Protein AF-0000000081652232 (afdb_homodimer)

Secondary structure (DSSP, 8-state):
----EEE-SS--TTS-HHHHHHHHHHHHGGGGSSEEEEP-EEESS-S--BHHHHTTTT-TTTSEEEEEEEETTTTEEEEEEEE-GGGBSSTTBB-HHHHHHHHHHHHHHHHHHHH-S-EEEEEEEEEE-SPPBTTSEEEEEEEEEEEETTEEEEEEEEE-TTS--EEEEEEEEEEE--GGGS------/----EEE-SS--TTS-HHHHHHHHHHHHGGGGSSEEEEP-EEESS-S--BHHHHTTTT-TTTSEEEEEEEETTTTEEEEEEEE-GGGBSSTTBB-HHHHHHHHHHHHHHHHHHHH-S-EEEEEEEEEE-SPPBTTSEEEEEEEEEEEETTEEEEEEEEE-TTS--EEEEEEEEEEE--GGGS------

Sequence (376 aa):
MDMYMVDMAVPNEGWSDESKLWFNKLNELTKSGEWKKMKSFVHGKYSKALFTRSVSVGHPGKFFEYAFFCNKEESMLRGVCQFGSRTEGPPSHAHGGAVASIIDAASGVLCHYVSRVPRVTANMNINYRRPTPLCETILTEAHVDKTEGRKSFISCKLTSPDGKTIYAEGTVLFIQIDVSNIPQLNQEMDMYMVDMAVPNEGWSDESKLWFNKLNELTKSGEWKKMKSFVHGKYSKALFTRSVSVGHPGKFFEYAFFCNKEESMLRGVCQFGSRTEGPPSHAHGGAVASIIDAASGVLCHYVSRVPRVTANMNINYRRPTPLCETILTEAHVDKTEGRKSFISCKLTSPDGKTIYAEGTVLFIQIDVSNIPQLNQE

pLDDT: mean 90.37, std 16.83, range [22.64, 98.94]

Organism: Saccoglossus kowalevskii (NCBI:txid10224)

Structure (mmCIF, N/CA/C/O backbone):
data_AF-0000000081652232-model_v1
#
loop_
_entity.id
_entity.type
_entity.pdbx_description
1 polymer 'Acyl-coenzyme A thioesterase THEM4-like'
#
loop_
_atom_site.group_PDB
_atom_site.id
_atom_site.type_symbol
_atom_site.label_atom_id
_atom_site.label_alt_id
_atom_site.label_comp_id
_atom_site.label_asym_id
_atom_site.label_entity_id
_atom_site.label_seq_id
_atom_site.pdbx_PDB_ins_code
_atom_site.Cartn_x
_atom_site.Cartn_y
_atom_site.Cartn_z
_atom_site.occupancy
_atom_site.B_iso_or_equiv
_atom_site.auth_seq_id
_atom_site.auth_comp_id
_atom_site.auth_asym_id
_atom_site.auth_atom_id
_atom_site.pdbx_PDB_model_num
ATOM 1 N N . MET A 1 1 ? -23.547 -2.465 -24.016 1 32 1 MET A N 1
ATOM 2 C CA . MET A 1 1 ? -22.109 -2.486 -24.312 1 32 1 MET A CA 1
ATOM 3 C C . MET A 1 1 ? -21.375 -3.434 -23.375 1 32 1 MET A C 1
ATOM 5 O O . MET A 1 1 ? -21.578 -3.385 -22.156 1 32 1 MET A O 1
ATOM 9 N N . ASP A 1 2 ? -20.969 -4.551 -23.641 1 41.5 2 ASP A N 1
ATOM 10 C CA . ASP A 1 2 ? -20.516 -5.773 -22.984 1 41.5 2 ASP A CA 1
ATOM 11 C C . ASP A 1 2 ? -19.375 -5.48 -22.016 1 41.5 2 ASP A C 1
ATOM 13 O O . ASP A 1 2 ? -18.375 -4.84 -22.391 1 41.5 2 ASP A O 1
ATOM 17 N N . MET A 1 3 ? -19.656 -5.184 -20.797 1 49.84 3 MET A N 1
ATOM 18 C CA . MET A 1 3 ? -18.703 -4.887 -19.719 1 49.84 3 MET A CA 1
ATOM 19 C C . MET A 1 3 ? -17.5 -5.816 -19.797 1 49.84 3 MET A C 1
ATOM 21 O O . MET A 1 3 ? -17.609 -7.008 -19.5 1 49.84 3 MET A O 1
ATOM 25 N N . TYR A 1 4 ? -16.625 -5.73 -20.797 1 62.5 4 TYR A N 1
ATOM 26 C CA . TYR A 1 4 ? -15.508 -6.637 -21.078 1 62.5 4 TYR A CA 1
ATOM 27 C C . TYR A 1 4 ? -14.523 -6.676 -19.922 1 62.5 4 TYR A C 1
ATOM 29 O O . TYR A 1 4 ? -14.195 -5.637 -19.344 1 62.5 4 TYR A O 1
ATOM 37 N N . MET A 1 5 ? -14.516 -7.816 -19.141 1 78.25 5 MET A N 1
ATOM 38 C CA . MET A 1 5 ? -13.523 -8.117 -18.109 1 78.25 5 MET A CA 1
ATOM 39 C C . MET A 1 5 ? -12.188 -8.508 -18.734 1 78.25 5 MET A C 1
ATOM 41 O O . MET A 1 5 ? -12.156 -9.289 -19.688 1 78.25 5 MET A O 1
ATOM 45 N N . VAL A 1 6 ? -11.219 -7.801 -18.422 1 82.75 6 VAL A N 1
ATOM 46 C CA . VAL A 1 6 ? -9.875 -8.094 -18.922 1 82.75 6 VAL A CA 1
ATOM 47 C C . VAL A 1 6 ? -9.031 -8.688 -17.797 1 82.75 6 VAL A C 1
ATOM 49 O O . VAL A 1 6 ? -9 -8.148 -16.688 1 82.75 6 VAL A O 1
ATOM 52 N N . ASP A 1 7 ? -8.445 -9.82 -18.109 1 90 7 ASP A N 1
ATOM 53 C CA . ASP A 1 7 ? -7.5 -10.406 -17.172 1 90 7 ASP A CA 1
ATOM 54 C C . ASP A 1 7 ? -6.172 -9.656 -17.172 1 90 7 ASP A C 1
ATOM 56 O O . ASP A 1 7 ? -5.469 -9.641 -18.188 1 90 7 ASP A O 1
ATOM 60 N N . MET A 1 8 ? -5.801 -9.117 -16.031 1 91.38 8 MET A N 1
ATOM 61 C CA . MET A 1 8 ? -4.594 -8.305 -15.945 1 91.38 8 MET A CA 1
ATOM 62 C C . MET A 1 8 ? -3.398 -9.148 -15.516 1 91.38 8 MET A C 1
ATOM 64 O O . MET A 1 8 ? -2.264 -8.672 -15.5 1 91.38 8 MET A O 1
ATOM 68 N N . ALA A 1 9 ? -3.611 -10.422 -15.234 1 95.44 9 ALA A N 1
ATOM 69 C CA . ALA A 1 9 ? -2.551 -11.273 -14.711 1 95.44 9 ALA A CA 1
ATOM 70 C C . ALA A 1 9 ? -1.834 -12.016 -15.836 1 95.44 9 ALA A C 1
ATOM 72 O O . ALA A 1 9 ? -1.567 -13.219 -15.727 1 95.44 9 ALA A O 1
ATOM 73 N N . VAL A 1 10 ? -1.614 -11.297 -16.906 1 96.31 10 VAL A N 1
ATOM 74 C CA . VAL A 1 10 ? -0.89 -11.828 -18.062 1 96.31 10 VAL A CA 1
ATOM 75 C C . VAL A 1 10 ? 0.119 -10.797 -18.547 1 96.31 10 VAL A C 1
ATOM 77 O O . VAL A 1 10 ? -0.088 -9.594 -18.391 1 96.31 10 VAL A O 1
ATOM 80 N N . PRO A 1 11 ? 1.233 -11.32 -19.125 1 97.56 11 PRO A N 1
ATOM 81 C CA . PRO A 1 11 ? 2.242 -10.383 -19.609 1 97.56 11 PRO A CA 1
ATOM 82 C C . PRO A 1 11 ? 1.676 -9.391 -20.625 1 97.56 11 PRO A C 1
ATOM 84 O O . PRO A 1 11 ? 0.783 -9.734 -21.406 1 97.56 11 PRO A O 1
ATOM 87 N N . ASN A 1 12 ? 2.133 -8.188 -20.609 1 96.38 12 ASN A N 1
ATOM 88 C CA . ASN A 1 12 ? 1.844 -7.121 -21.562 1 96.38 12 ASN A CA 1
ATOM 89 C C . ASN A 1 12 ? 3.115 -6.398 -22 1 96.38 12 ASN A C 1
ATOM 91 O O . ASN A 1 12 ? 4.223 -6.859 -21.719 1 96.38 12 ASN A O 1
ATOM 95 N N . GLU A 1 13 ? 3.043 -5.316 -22.688 1 96.75 13 GLU A N 1
ATOM 96 C CA . GLU A 1 13 ? 4.195 -4.633 -23.266 1 96.75 13 GLU A CA 1
ATOM 97 C C . GLU A 1 13 ? 5.047 -3.975 -22.188 1 96.75 13 GLU A C 1
ATOM 99 O O . GLU A 1 13 ? 6.203 -3.621 -22.422 1 96.75 13 GLU A O 1
ATOM 104 N N . GLY A 1 14 ? 4.512 -3.816 -20.984 1 97.25 14 GLY A N 1
ATOM 105 C CA . GLY A 1 14 ? 5.234 -3.168 -19.906 1 97.25 14 GLY A CA 1
ATOM 106 C C . GLY A 1 14 ? 6.094 -4.129 -19.094 1 97.25 14 GLY A C 1
ATOM 107 O O . GLY A 1 14 ? 6.91 -3.701 -18.281 1 97.25 14 GLY A O 1
ATOM 108 N N . TRP A 1 15 ? 5.977 -5.418 -19.359 1 97.88 15 TRP A N 1
ATOM 109 C CA . TRP A 1 15 ? 6.777 -6.406 -18.641 1 97.88 15 TRP A CA 1
ATOM 110 C C . TRP A 1 15 ? 8.188 -6.484 -19.234 1 97.88 15 TRP A C 1
ATOM 112 O O . TRP A 1 15 ? 8.367 -6.434 -20.453 1 97.88 15 TRP A O 1
ATOM 122 N N . SER A 1 16 ? 9.133 -6.613 -18.344 1 98 16 SER A N 1
ATOM 123 C CA . SER A 1 16 ? 10.484 -6.906 -18.812 1 98 16 SER A CA 1
ATOM 124 C C . SER A 1 16 ? 10.57 -8.305 -19.422 1 98 16 SER A C 1
ATOM 126 O O . SER A 1 16 ? 9.719 -9.148 -19.156 1 98 16 SER A O 1
ATOM 128 N N . ASP A 1 17 ? 11.594 -8.508 -20.188 1 98.19 17 ASP A N 1
ATOM 129 C CA . ASP A 1 17 ? 11.812 -9.828 -20.766 1 98.19 17 ASP A CA 1
ATOM 130 C C . ASP A 1 17 ? 11.984 -10.883 -19.672 1 98.19 17 ASP A C 1
ATOM 132 O O . ASP A 1 17 ? 11.477 -12 -19.797 1 98.19 17 ASP A O 1
ATOM 136 N N . GLU A 1 18 ? 12.688 -10.484 -18.688 1 98.62 18 GLU A N 1
ATOM 137 C CA . GLU A 1 18 ? 12.906 -11.414 -17.578 1 98.62 18 GLU A CA 1
ATOM 138 C C . GLU A 1 18 ? 11.594 -11.742 -16.875 1 98.62 18 GLU A C 1
ATOM 140 O O . GLU A 1 18 ? 11.352 -12.891 -16.5 1 98.62 18 GLU A O 1
ATOM 145 N N . SER A 1 19 ? 10.758 -10.766 -16.625 1 98.69 19 SER A N 1
ATOM 146 C CA . SER A 1 19 ? 9.453 -11 -16.016 1 98.69 19 SER A CA 1
ATOM 147 C C . SER A 1 19 ? 8.609 -11.945 -16.875 1 98.69 19 SER A C 1
ATOM 149 O O . SER A 1 19 ? 7.938 -12.836 -16.344 1 98.69 19 SER A O 1
ATOM 151 N N . LYS A 1 20 ? 8.648 -11.758 -18.172 1 98.75 20 LYS A N 1
ATOM 152 C CA . LYS A 1 20 ? 7.914 -12.633 -19.078 1 98.75 20 LYS A CA 1
ATOM 153 C C . LYS A 1 20 ? 8.438 -14.062 -19 1 98.75 20 LYS A C 1
ATOM 155 O O . LYS A 1 20 ? 7.656 -15.023 -19.016 1 98.75 20 LYS A O 1
ATOM 160 N N . LEU A 1 21 ? 9.711 -14.148 -18.953 1 98.62 21 LEU A N 1
ATOM 161 C CA . LEU A 1 21 ? 10.328 -15.461 -18.844 1 98.62 21 LEU A CA 1
ATOM 162 C C . LEU A 1 21 ? 9.844 -16.172 -17.578 1 98.62 21 LEU A C 1
ATOM 164 O O . LEU A 1 21 ? 9.492 -17.359 -17.625 1 98.62 21 LEU A O 1
ATOM 168 N N . TRP A 1 22 ? 9.797 -15.492 -16.5 1 98.69 22 TRP A N 1
ATOM 169 C CA . TRP A 1 22 ? 9.375 -16.094 -15.234 1 98.69 22 TRP A CA 1
ATOM 170 C C . TRP A 1 22 ? 7.883 -16.391 -15.242 1 98.69 22 TRP A C 1
ATOM 172 O O . TRP A 1 22 ? 7.449 -17.406 -14.695 1 98.69 22 TRP A O 1
ATOM 182 N N . PHE A 1 23 ? 7.121 -15.523 -15.875 1 98.81 23 PHE A N 1
ATOM 183 C CA . PHE A 1 23 ? 5.711 -15.852 -16.062 1 98.81 23 PHE A CA 1
ATOM 184 C C . PHE A 1 23 ? 5.559 -17.188 -16.781 1 98.81 23 PHE A C 1
ATOM 186 O O . PHE A 1 23 ? 4.793 -18.047 -16.344 1 98.81 23 PHE A O 1
ATOM 193 N N . ASN A 1 24 ? 6.277 -17.312 -17.812 1 98.69 24 ASN A N 1
ATOM 194 C CA . ASN A 1 24 ? 6.184 -18.531 -18.625 1 98.69 24 ASN A CA 1
ATOM 195 C C . ASN A 1 24 ? 6.629 -19.766 -17.828 1 98.69 24 ASN A C 1
ATOM 197 O O . ASN A 1 24 ? 6.008 -20.828 -17.922 1 98.69 24 ASN A O 1
ATOM 201 N N . LYS A 1 25 ? 7.707 -19.609 -17.094 1 98.44 25 LYS A N 1
ATOM 202 C CA . LYS A 1 25 ? 8.188 -20.703 -16.25 1 98.44 25 LYS A CA 1
ATOM 203 C C . LYS A 1 25 ? 7.121 -21.125 -15.242 1 98.44 25 LYS A C 1
ATOM 205 O O . LYS A 1 25 ? 6.859 -22.312 -15.062 1 98.44 25 LYS A O 1
ATOM 210 N N . LEU A 1 26 ? 6.512 -20.172 -14.586 1 98.38 26 LEU A N 1
ATOM 211 C CA . LEU A 1 26 ? 5.477 -20.453 -13.602 1 98.38 26 LEU A CA 1
ATOM 212 C C . LEU A 1 26 ? 4.227 -21.016 -14.266 1 98.38 26 LEU A C 1
ATOM 214 O O . LEU A 1 26 ? 3.586 -21.922 -13.734 1 98.38 26 LEU A O 1
ATOM 218 N N . ASN A 1 27 ? 3.936 -20.469 -15.422 1 98.31 27 ASN A N 1
ATOM 219 C CA . ASN A 1 27 ? 2.768 -20.938 -16.156 1 98.31 27 ASN A CA 1
ATOM 220 C C . ASN A 1 27 ? 2.932 -22.391 -16.609 1 98.31 27 ASN A C 1
ATOM 222 O O . ASN A 1 27 ? 1.948 -23.125 -16.703 1 98.31 27 ASN A O 1
ATOM 226 N N . GLU A 1 28 ? 4.141 -22.797 -16.859 1 98.06 28 GLU A N 1
ATOM 227 C CA . GLU A 1 28 ? 4.422 -24.188 -17.219 1 98.06 28 GLU A CA 1
ATOM 228 C C . GLU A 1 28 ? 4.047 -25.141 -16.094 1 98.06 28 GLU A C 1
ATOM 230 O O . GLU A 1 28 ? 3.656 -26.281 -16.328 1 98.06 28 GLU A O 1
ATOM 235 N N . LEU A 1 29 ? 4.137 -24.641 -14.883 1 96.44 29 LEU A N 1
ATOM 236 C CA . LEU A 1 29 ? 3.807 -25.453 -13.719 1 96.44 29 LEU A CA 1
ATOM 237 C C . LEU A 1 29 ? 2.33 -25.844 -13.727 1 96.44 29 LEU A C 1
ATOM 239 O O . LEU A 1 29 ? 1.932 -26.812 -13.07 1 96.44 29 LEU A O 1
ATOM 243 N N . THR A 1 30 ? 1.512 -25.094 -14.422 1 97.38 30 THR A N 1
ATOM 244 C CA . THR A 1 30 ? 0.072 -25.328 -14.406 1 97.38 30 THR A CA 1
ATOM 245 C C . THR A 1 30 ? -0.285 -26.547 -15.242 1 97.38 30 THR A C 1
ATOM 247 O O . THR A 1 30 ? -1.385 -27.094 -15.125 1 97.38 30 THR A O 1
ATOM 250 N N . LYS A 1 31 ? 0.625 -27 -16.062 1 96.75 31 LYS A N 1
ATOM 251 C CA . LYS A 1 31 ? 0.366 -28.125 -16.969 1 96.75 31 LYS A CA 1
ATOM 252 C C . LYS A 1 31 ? 0.122 -29.406 -16.203 1 96.75 31 LYS A C 1
ATOM 254 O O . LYS A 1 31 ? -0.621 -30.281 -16.656 1 96.75 31 LYS A O 1
ATOM 259 N N . SER A 1 32 ? 0.749 -29.5 -15.07 1 93.62 32 SER A N 1
ATOM 260 C CA . SER A 1 32 ? 0.59 -30.703 -14.242 1 93.62 32 SER A CA 1
ATOM 261 C C . SER A 1 32 ? -0.788 -30.75 -13.594 1 93.62 32 SER A C 1
ATOM 263 O O . SER A 1 32 ? -1.218 -31.797 -13.102 1 93.62 32 SER A O 1
ATOM 265 N N . GLY A 1 33 ? -1.479 -29.578 -13.477 1 94.19 33 GLY A N 1
ATOM 266 C CA . GLY A 1 33 ? -2.764 -29.469 -12.805 1 94.19 33 GLY A CA 1
ATOM 267 C C . GLY A 1 33 ? -2.641 -29.156 -11.328 1 94.19 33 GLY A C 1
ATOM 268 O O . GLY A 1 33 ? -3.633 -28.828 -10.672 1 94.19 33 GLY A O 1
ATOM 269 N N . GLU A 1 34 ? -1.446 -29.188 -10.805 1 95.12 34 GLU A N 1
ATOM 270 C CA . GLU A 1 34 ? -1.218 -28.922 -9.391 1 95.12 34 GLU A CA 1
ATOM 271 C C . GLU A 1 34 ? -1.23 -27.422 -9.094 1 95.12 34 GLU A C 1
ATOM 273 O O . GLU A 1 34 ? -1.535 -27 -7.977 1 95.12 34 GLU A O 1
ATOM 278 N N . TRP A 1 35 ? -0.825 -26.688 -10.055 1 97.69 35 TRP A N 1
ATOM 279 C CA . TRP A 1 35 ? -0.786 -25.234 -9.945 1 97.69 35 TRP A CA 1
ATOM 280 C C . TRP A 1 35 ? -1.87 -24.594 -10.805 1 97.69 35 TRP A C 1
ATOM 282 O O . TRP A 1 35 ? -2.213 -25.109 -11.875 1 97.69 35 TRP A O 1
ATOM 292 N N . LYS A 1 36 ? -2.422 -23.516 -10.266 1 98 36 LYS A N 1
ATOM 293 C CA . LYS A 1 36 ? -3.428 -22.75 -11 1 98 36 LYS A CA 1
ATOM 294 C C . LYS A 1 36 ? -3.045 -21.281 -11.078 1 98 36 LYS A C 1
ATOM 296 O O . LYS A 1 36 ? -2.695 -20.672 -10.062 1 98 36 LYS A O 1
ATOM 301 N N . LYS A 1 37 ? -3.029 -20.766 -12.266 1 98.06 37 LYS A N 1
ATOM 302 C CA . LYS A 1 37 ? -2.857 -19.312 -12.414 1 98.06 37 LYS A CA 1
ATOM 303 C C . LYS A 1 37 ? -4.078 -18.562 -11.898 1 98.06 37 LYS A C 1
ATOM 305 O O . LYS A 1 37 ? -5.211 -18.891 -12.258 1 98.06 37 LYS A O 1
ATOM 310 N N . MET A 1 38 ? -3.848 -17.609 -11.102 1 96.56 38 MET A N 1
ATOM 311 C CA . MET A 1 38 ? -4.938 -16.797 -10.555 1 96.56 38 MET A CA 1
ATOM 312 C C . MET A 1 38 ? -5.254 -15.617 -11.477 1 96.56 38 MET A C 1
ATOM 314 O O . MET A 1 38 ? -4.391 -14.773 -11.727 1 96.56 38 MET A O 1
ATOM 318 N N . LYS A 1 39 ? -6.477 -15.594 -11.906 1 91.62 39 LYS A N 1
ATOM 319 C CA . LYS A 1 39 ? -6.902 -14.477 -12.75 1 91.62 39 LYS A CA 1
ATOM 320 C C . LYS A 1 39 ? -7.219 -13.242 -11.906 1 91.62 39 LYS A C 1
ATOM 322 O O . LYS A 1 39 ? -7.508 -13.352 -10.719 1 91.62 39 LYS A O 1
ATOM 327 N N . SER A 1 40 ? -7.059 -12.172 -12.508 1 88.19 40 SER A N 1
ATOM 328 C CA . SER A 1 40 ? -7.348 -10.883 -11.883 1 88.19 40 SER A CA 1
ATOM 329 C C . SER A 1 40 ? -8.031 -9.93 -12.859 1 88.19 40 SER A C 1
ATOM 331 O O . SER A 1 40 ? -7.359 -9.242 -13.633 1 88.19 40 SER A O 1
ATOM 333 N N . PHE A 1 41 ? -9.328 -9.758 -12.734 1 82.06 41 PHE A N 1
ATOM 334 C CA . PHE A 1 41 ? -10.109 -9.078 -13.758 1 82.06 41 PHE A CA 1
ATOM 335 C C . PHE A 1 41 ? -10.391 -7.633 -13.359 1 82.06 41 PHE A C 1
ATOM 337 O O . PHE A 1 41 ? -10.586 -7.336 -12.18 1 82.06 41 PHE A O 1
ATOM 344 N N . VAL A 1 42 ? -10.266 -6.793 -14.227 1 80.06 42 VAL A N 1
ATOM 345 C CA . VAL A 1 42 ? -10.781 -5.438 -14.094 1 80.06 42 VAL A CA 1
ATOM 346 C C . VAL A 1 42 ? -11.945 -5.223 -15.055 1 80.06 42 VAL A C 1
ATOM 348 O O . VAL A 1 42 ? -11.961 -5.789 -16.156 1 80.06 42 VAL A O 1
ATOM 351 N N . HIS A 1 43 ? -13.023 -4.664 -14.508 1 67.44 43 HIS A N 1
ATOM 352 C CA . HIS A 1 43 ? -14.164 -4.367 -15.367 1 67.44 43 HIS A CA 1
ATOM 353 C C . HIS A 1 43 ? -13.898 -3.143 -16.234 1 67.44 43 HIS A C 1
ATOM 355 O O . HIS A 1 43 ? -13.211 -2.213 -15.812 1 67.44 43 HIS A O 1
ATOM 361 N N . GLY A 1 44 ? -13.75 -3.24 -17.609 1 51.94 44 GLY A N 1
ATOM 362 C CA . GLY A 1 44 ? -13.5 -2.145 -18.547 1 51.94 44 GLY A CA 1
ATOM 363 C C . GLY A 1 44 ? -14.016 -0.809 -18.031 1 51.94 44 GLY A C 1
ATOM 364 O O . GLY A 1 44 ? -13.297 0.195 -18.094 1 51.94 44 GLY A O 1
ATOM 365 N N . LYS A 1 45 ? -15.352 -0.564 -18.094 1 46.5 45 LYS A N 1
ATOM 366 C CA . LYS A 1 45 ? -15.891 0.741 -17.719 1 46.5 45 LYS A CA 1
ATOM 367 C C . LYS A 1 45 ? -15.961 0.891 -16.203 1 46.5 45 LYS A C 1
ATOM 369 O O . LYS A 1 45 ? -16.172 1.995 -15.688 1 46.5 45 LYS A O 1
ATOM 374 N N . TYR A 1 46 ? -16.281 -0.16 -15.336 1 45.94 46 TYR A N 1
ATOM 375 C CA . TYR A 1 46 ? -16.984 -0.053 -14.062 1 45.94 46 TYR A CA 1
ATOM 376 C C . TYR A 1 46 ? -16 0.095 -12.914 1 45.94 46 TYR A C 1
ATOM 378 O O . TYR A 1 46 ? -14.812 -0.217 -13.062 1 45.94 46 TYR A O 1
ATOM 386 N N . SER A 1 47 ? -16.672 0.543 -11.5 1 47.12 47 SER A N 1
ATOM 387 C CA . SER A 1 47 ? -16.766 1.033 -10.133 1 47.12 47 SER A CA 1
ATOM 388 C C . SER A 1 47 ? -15.914 0.189 -9.188 1 47.12 47 SER A C 1
ATOM 390 O O . SER A 1 47 ? -15.344 0.71 -8.227 1 47.12 47 SER A O 1
ATOM 392 N N . LYS A 1 48 ? -16.094 -1.242 -9.289 1 54.12 48 LYS A N 1
ATOM 393 C CA . LYS A 1 48 ? -15.492 -2.023 -8.211 1 54.12 48 LYS A CA 1
ATOM 394 C C . LYS A 1 48 ? -14.141 -2.586 -8.625 1 54.12 48 LYS A C 1
ATOM 396 O O . LYS A 1 48 ? -14.047 -3.359 -9.586 1 54.12 48 LYS A O 1
ATOM 401 N N . ALA A 1 49 ? -13.062 -1.733 -8.422 1 69.06 49 ALA A N 1
ATOM 402 C CA . ALA A 1 49 ? -11.812 -2.266 -8.969 1 69.06 49 ALA A CA 1
ATOM 403 C C . ALA A 1 49 ? -10.789 -2.492 -7.867 1 69.06 49 ALA A C 1
ATOM 405 O O . ALA A 1 49 ? -10.688 -1.698 -6.93 1 69.06 49 ALA A O 1
ATOM 406 N N . LEU A 1 50 ? -10.297 -3.656 -7.871 1 88.12 50 LEU A N 1
ATOM 407 C CA . LEU A 1 50 ? -9.188 -4.051 -7.012 1 88.12 50 LEU A CA 1
ATOM 408 C C . LEU A 1 50 ? -8.039 -3.059 -7.117 1 88.12 50 LEU A C 1
ATOM 410 O O . LEU A 1 50 ? -7.52 -2.812 -8.211 1 88.12 50 LEU A O 1
ATOM 414 N N . PHE A 1 51 ? -7.688 -2.512 -6.055 1 93.81 51 PHE A N 1
ATOM 415 C CA . PHE A 1 51 ? -6.738 -1.409 -5.957 1 93.81 51 PHE A CA 1
ATOM 416 C C . PHE A 1 51 ? -5.504 -1.679 -6.809 1 93.81 51 PHE A C 1
ATOM 418 O O . PHE A 1 51 ? -5.172 -0.892 -7.699 1 93.81 51 PHE A O 1
ATOM 425 N N . THR A 1 52 ? -4.84 -2.852 -6.664 1 94.94 52 THR A N 1
ATOM 426 C CA . THR A 1 52 ? -3.547 -3.127 -7.277 1 94.94 52 THR A CA 1
ATOM 427 C C . THR A 1 52 ? -3.691 -3.309 -8.789 1 94.94 52 THR A C 1
ATOM 429 O O . THR A 1 52 ? -2.703 -3.264 -9.523 1 94.94 52 THR A O 1
ATOM 432 N N . ARG A 1 53 ? -4.871 -3.479 -9.219 1 93 53 ARG A N 1
ATOM 433 C CA . ARG A 1 53 ? -5.109 -3.566 -10.656 1 93 53 ARG A CA 1
ATOM 434 C C . ARG A 1 53 ? -5.602 -2.236 -11.219 1 93 53 ARG A C 1
ATOM 436 O O . ARG A 1 53 ? -5.199 -1.823 -12.305 1 93 53 ARG A O 1
ATOM 443 N N . SER A 1 54 ? -6.398 -1.572 -10.461 1 90.81 54 SER A N 1
ATOM 444 C CA . SER A 1 54 ? -6.98 -0.305 -10.898 1 90.81 54 SER A CA 1
ATOM 445 C C . SER A 1 54 ? -5.898 0.721 -11.211 1 90.81 54 SER A C 1
ATOM 447 O O . SER A 1 54 ? -6.02 1.484 -12.172 1 90.81 54 SER A O 1
ATOM 449 N N . VAL A 1 55 ? -4.875 0.695 -10.484 1 91.56 55 VAL A N 1
ATOM 450 C CA . VAL A 1 55 ? -3.822 1.69 -10.672 1 91.56 55 VAL A CA 1
ATOM 451 C C . VAL A 1 55 ? -3.105 1.449 -12 1 91.56 55 VAL A C 1
ATOM 453 O O . VAL A 1 55 ? -2.498 2.363 -12.555 1 91.56 55 VAL A O 1
ATOM 456 N N . SER A 1 56 ? -3.158 0.277 -12.461 1 90.88 56 SER A N 1
ATOM 457 C CA . SER A 1 56 ? -2.355 -0.113 -13.617 1 90.88 56 SER A CA 1
ATOM 458 C C . SER A 1 56 ? -3.152 0.014 -14.914 1 90.88 56 SER A C 1
ATOM 460 O O . SER A 1 56 ? -2.586 -0.051 -16 1 90.88 56 SER A O 1
ATOM 462 N N . VAL A 1 57 ? -4.441 0.179 -14.773 1 88 57 VAL A N 1
ATOM 463 C CA . VAL A 1 57 ? -5.277 0.272 -15.969 1 88 57 VAL A CA 1
ATOM 464 C C . VAL A 1 57 ? -4.848 1.472 -16.812 1 88 57 VAL A C 1
ATOM 466 O O . VAL A 1 57 ? -4.812 2.602 -16.312 1 88 57 VAL A O 1
ATOM 469 N N . GLY A 1 58 ? -4.488 1.2 -18.062 1 87.69 58 GLY A N 1
ATOM 470 C CA . GLY A 1 58 ? -4.105 2.266 -18.969 1 87.69 58 GLY A CA 1
ATOM 471 C C . GLY A 1 58 ? -2.66 2.703 -18.812 1 87.69 58 GLY A C 1
ATOM 472 O O . GLY A 1 58 ? -2.213 3.646 -19.469 1 87.69 58 GLY A O 1
ATOM 473 N N . HIS A 1 59 ? -1.916 2.02 -17.938 1 91.56 59 HIS A N 1
ATOM 474 C CA . HIS A 1 59 ? -0.538 2.402 -17.656 1 91.56 59 HIS A CA 1
ATOM 475 C C . HIS A 1 59 ? 0.371 1.179 -17.594 1 91.56 59 HIS A C 1
ATOM 477 O O . HIS A 1 59 ? 1.015 0.933 -16.562 1 91.56 59 HIS A O 1
ATOM 483 N N . PRO A 1 60 ? 0.449 0.478 -18.719 1 94.12 60 PRO A N 1
ATOM 484 C CA . PRO A 1 60 ? 1.277 -0.73 -18.703 1 94.12 60 PRO A CA 1
ATOM 485 C C . PRO A 1 60 ? 2.705 -0.461 -18.234 1 94.12 60 PRO A C 1
ATOM 487 O O . PRO A 1 60 ? 3.371 0.437 -18.75 1 94.12 60 PRO A O 1
ATOM 490 N N . GLY A 1 61 ? 3.102 -1.137 -17.219 1 95.62 61 GLY A N 1
ATOM 491 C CA . GLY A 1 61 ? 4.48 -1.127 -16.75 1 95.62 61 GLY A CA 1
ATOM 492 C C . GLY A 1 61 ? 4.785 0.031 -15.82 1 95.62 61 GLY A C 1
ATOM 493 O O . GLY A 1 61 ? 5.926 0.188 -15.367 1 95.62 61 GLY A O 1
ATOM 494 N N . LYS A 1 62 ? 3.85 0.854 -15.43 1 94.5 62 LYS A N 1
ATOM 495 C CA . LYS A 1 62 ? 4.141 2.074 -14.68 1 94.5 62 LYS A CA 1
ATOM 496 C C . LYS A 1 62 ? 3.865 1.882 -13.195 1 94.5 62 LYS A C 1
ATOM 498 O O . LYS A 1 62 ? 4.438 2.586 -12.352 1 94.5 62 LYS A O 1
ATOM 503 N N . PHE A 1 63 ? 2.988 0.935 -12.914 1 96 63 PHE A N 1
ATOM 504 C CA . PHE A 1 63 ? 2.631 0.677 -11.523 1 96 63 PHE A CA 1
ATOM 505 C C . PHE A 1 63 ? 2.887 -0.781 -11.164 1 96 63 PHE A C 1
ATOM 507 O O . PHE A 1 63 ? 4.031 -1.24 -11.188 1 96 63 PHE A O 1
ATOM 514 N N . PHE A 1 64 ? 1.812 -1.607 -10.891 1 96.88 64 PHE A N 1
ATOM 515 C CA . PHE A 1 64 ? 1.999 -3.002 -10.516 1 96.88 64 PHE A CA 1
ATOM 516 C C . PHE A 1 64 ? 1.775 -3.926 -11.703 1 96.88 64 PHE A C 1
ATOM 518 O O . PHE A 1 64 ? 0.703 -3.912 -12.312 1 96.88 64 PHE A O 1
ATOM 525 N N . GLU A 1 65 ? 2.727 -4.695 -12.047 1 97.81 65 GLU A N 1
ATOM 526 C CA . GLU A 1 65 ? 2.559 -5.859 -12.914 1 97.81 65 GLU A CA 1
ATOM 527 C C . GLU A 1 65 ? 2.838 -7.152 -12.148 1 97.81 65 GLU A C 1
ATOM 529 O O . GLU A 1 65 ? 3.883 -7.289 -11.508 1 97.81 65 GLU A O 1
ATOM 534 N N . TYR A 1 66 ? 1.828 -8.062 -12.18 1 98.5 66 TYR A N 1
ATOM 535 C CA . TYR A 1 66 ? 2.092 -9.297 -11.438 1 98.5 66 TYR A CA 1
ATOM 536 C C . TYR A 1 66 ? 1.181 -10.422 -11.906 1 98.5 66 TYR A C 1
ATOM 538 O O . TYR A 1 66 ? 0.137 -10.172 -12.516 1 98.5 66 TYR A O 1
ATOM 546 N N . ALA A 1 67 ? 1.573 -11.609 -11.688 1 98.69 67 ALA A N 1
ATOM 547 C CA . ALA A 1 67 ? 0.805 -12.844 -11.859 1 98.69 67 ALA A CA 1
ATOM 548 C C . ALA A 1 67 ? 1.106 -13.828 -10.734 1 98.69 67 ALA A C 1
ATOM 550 O O . ALA A 1 67 ? 2.266 -14.008 -10.352 1 98.69 67 ALA A O 1
ATOM 551 N N . PHE A 1 68 ? 0.053 -14.352 -10.211 1 98.75 68 PHE A N 1
ATOM 552 C CA . PHE A 1 68 ? 0.162 -15.289 -9.094 1 98.75 68 PHE A CA 1
ATOM 553 C C . PHE A 1 68 ? -0.33 -16.672 -9.5 1 98.75 68 PHE A C 1
ATOM 555 O O . PHE A 1 68 ? -1.271 -16.797 -10.281 1 98.75 68 PHE A O 1
ATOM 562 N N . PHE A 1 69 ? 0.32 -17.703 -8.977 1 98.81 69 PHE A N 1
ATOM 563 C CA . PHE A 1 69 ? 0.007 -19.109 -9.18 1 98.81 69 PHE A CA 1
ATOM 564 C C . PHE A 1 69 ? -0.109 -19.828 -7.84 1 98.81 69 PHE A C 1
ATOM 566 O O . PHE A 1 69 ? 0.775 -19.719 -6.988 1 98.81 69 PHE A O 1
ATOM 573 N N . CYS A 1 70 ? -1.201 -20.594 -7.707 1 98.44 70 CYS A N 1
ATOM 574 C CA . CYS A 1 70 ? -1.434 -21.219 -6.414 1 98.44 70 CYS A CA 1
ATOM 575 C C . CYS A 1 70 ? -1.416 -22.75 -6.543 1 98.44 70 CYS A C 1
ATOM 577 O O . CYS A 1 70 ? -1.853 -23.297 -7.555 1 98.44 70 CYS A O 1
ATOM 579 N N . ASN A 1 71 ? -0.811 -23.328 -5.59 1 98 71 ASN A N 1
ATOM 580 C CA . ASN A 1 71 ? -0.897 -24.766 -5.348 1 98 71 ASN A CA 1
ATOM 581 C C . ASN A 1 71 ? -1.762 -25.078 -4.129 1 98 71 ASN A C 1
ATOM 583 O O . ASN A 1 71 ? -1.354 -24.828 -2.994 1 98 71 ASN A O 1
ATOM 587 N N . LYS A 1 72 ? -2.918 -25.578 -4.336 1 93.19 72 LYS A N 1
ATOM 588 C CA . LYS A 1 72 ? -3.881 -25.781 -3.258 1 93.19 72 LYS A CA 1
ATOM 589 C C . LYS A 1 72 ? -3.385 -26.828 -2.268 1 93.19 72 LYS A C 1
ATOM 591 O O . LYS A 1 72 ? -3.484 -26.641 -1.053 1 93.19 72 LYS A O 1
ATOM 596 N N . GLU A 1 73 ? -2.865 -27.922 -2.777 1 95.06 73 GLU A N 1
ATOM 597 C CA . GLU A 1 73 ? -2.414 -29.016 -1.926 1 95.06 73 GLU A CA 1
ATOM 598 C C . GLU A 1 73 ? -1.314 -28.562 -0.972 1 95.06 73 GLU A C 1
ATOM 600 O O . GLU A 1 73 ? -1.312 -28.938 0.204 1 95.06 73 GLU A O 1
ATOM 605 N N . GLU A 1 74 ? -0.443 -27.75 -1.49 1 96.69 74 GLU A N 1
ATOM 606 C CA . GLU A 1 74 ? 0.673 -27.281 -0.671 1 96.69 74 GLU A CA 1
ATOM 607 C C . GLU A 1 74 ? 0.326 -25.984 0.051 1 96.69 74 GLU A C 1
ATOM 609 O O . GLU A 1 74 ? 1.097 -25.5 0.886 1 96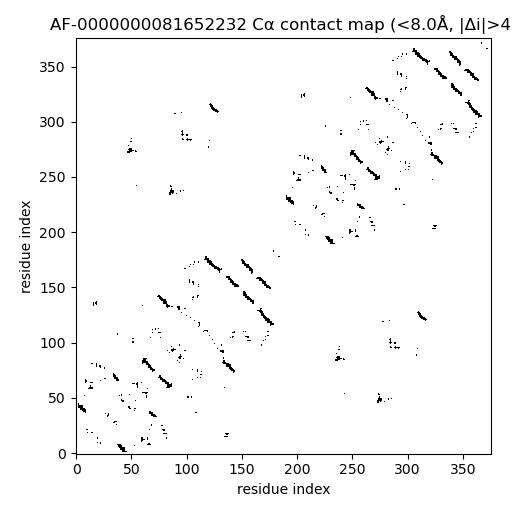.69 74 GLU A O 1
ATOM 614 N N . SER A 1 75 ? -0.822 -25.406 -0.224 1 97.62 75 SER A N 1
ATOM 615 C CA . SER A 1 75 ? -1.218 -24.109 0.312 1 97.62 75 SER A CA 1
ATOM 616 C C . SER A 1 75 ? -0.111 -23.078 0.132 1 97.62 75 SER A C 1
ATOM 618 O O . SER A 1 75 ? 0.296 -22.422 1.094 1 97.62 75 SER A O 1
ATOM 620 N N . MET A 1 76 ? 0.282 -22.984 -1.146 1 98.5 76 MET A N 1
ATOM 621 C CA . MET A 1 76 ? 1.396 -22.094 -1.492 1 98.5 76 MET A CA 1
ATOM 622 C C . MET A 1 76 ? 1.06 -21.25 -2.713 1 98.5 76 MET A C 1
ATOM 624 O O . MET A 1 76 ? 0.24 -21.641 -3.543 1 98.5 76 MET A O 1
ATOM 628 N N . LEU A 1 77 ? 1.686 -20.094 -2.789 1 98.81 77 LEU A N 1
ATOM 629 C CA . LEU A 1 77 ? 1.618 -19.188 -3.938 1 98.81 77 LEU A CA 1
ATOM 630 C C . LEU A 1 77 ? 3.016 -18.812 -4.418 1 98.81 77 LEU A C 1
ATOM 632 O O . LEU A 1 77 ? 3.904 -18.547 -3.604 1 98.81 77 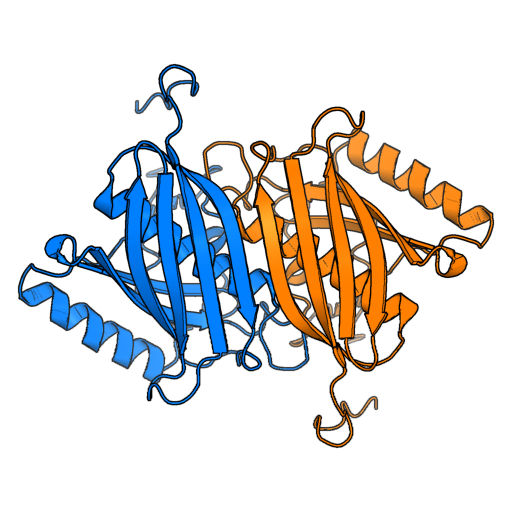LEU A O 1
ATOM 636 N N . ARG A 1 78 ? 3.223 -18.906 -5.637 1 98.88 78 ARG A N 1
ATOM 637 C CA . ARG A 1 78 ? 4.375 -18.328 -6.32 1 98.88 78 ARG A CA 1
ATOM 638 C C . ARG A 1 78 ? 3.938 -17.297 -7.352 1 98.88 78 ARG A C 1
ATOM 640 O O . ARG A 1 78 ? 2.871 -17.422 -7.957 1 98.88 78 ARG A O 1
ATOM 647 N N . GLY A 1 79 ? 4.746 -16.297 -7.508 1 98.88 79 GLY A N 1
ATOM 648 C CA . GLY A 1 79 ? 4.363 -15.266 -8.461 1 98.88 79 GLY A CA 1
ATOM 649 C C . GLY A 1 79 ? 5.539 -14.453 -8.977 1 98.88 79 GLY A C 1
ATOM 650 O O . GLY A 1 79 ? 6.66 -14.594 -8.477 1 98.88 79 GLY A O 1
ATOM 651 N N . VAL A 1 80 ? 5.281 -13.773 -10 1 98.88 80 VAL A N 1
ATOM 652 C CA . VAL A 1 80 ? 6.199 -12.789 -10.562 1 98.88 80 VAL A CA 1
ATOM 653 C C . VAL A 1 80 ? 5.562 -11.398 -10.508 1 98.88 80 VAL A C 1
ATOM 655 O O . VAL A 1 80 ? 4.363 -11.25 -10.75 1 98.88 80 VAL A O 1
ATOM 658 N N . CYS A 1 81 ? 6.375 -10.461 -10.109 1 98.5 81 CYS A N 1
ATOM 659 C CA . CYS A 1 81 ? 5.922 -9.078 -9.992 1 98.5 81 CYS A CA 1
ATOM 660 C C . CYS A 1 81 ? 6.977 -8.109 -10.508 1 98.5 81 CYS A C 1
ATOM 662 O O . CYS A 1 81 ? 8.156 -8.453 -10.586 1 98.5 81 CYS A O 1
ATOM 664 N N . GLN A 1 82 ? 6.523 -6.992 -10.906 1 98.44 82 GLN A N 1
ATOM 665 C CA . GLN A 1 82 ? 7.348 -5.875 -11.359 1 98.44 82 GLN A CA 1
ATOM 666 C C . GLN A 1 82 ? 6.746 -4.539 -10.93 1 98.44 82 GLN A C 1
ATOM 668 O O . GLN A 1 82 ? 5.625 -4.203 -11.312 1 98.44 82 GLN A O 1
ATOM 673 N N . PHE A 1 83 ? 7.523 -3.83 -10.047 1 98.19 83 PHE A N 1
ATOM 674 C CA . PHE A 1 83 ? 7.125 -2.477 -9.672 1 98.19 83 PHE A CA 1
ATOM 675 C C . PHE A 1 83 ? 7.551 -1.474 -10.742 1 98.19 83 PHE A C 1
ATOM 677 O O . PHE A 1 83 ? 8.734 -1.396 -11.086 1 98.19 83 PHE A O 1
ATOM 684 N N . GLY A 1 84 ? 6.613 -0.709 -11.219 1 96.62 84 GLY A N 1
ATOM 685 C CA . GLY A 1 84 ? 6.918 0.28 -12.242 1 96.62 84 GLY A CA 1
ATOM 686 C C . GLY A 1 84 ? 7.5 1.562 -11.672 1 96.62 84 GLY A C 1
ATOM 687 O O . GLY A 1 84 ? 7.566 1.735 -10.453 1 96.62 84 GLY A O 1
ATOM 688 N N . SER A 1 85 ? 7.891 2.459 -12.539 1 94.62 85 SER A N 1
ATOM 689 C CA . SER A 1 85 ? 8.578 3.691 -12.18 1 94.62 85 SER A CA 1
ATOM 690 C C . SER A 1 85 ? 7.695 4.594 -11.32 1 94.62 85 SER A C 1
ATOM 692 O O . SER A 1 85 ? 8.195 5.402 -10.539 1 94.62 85 SER A O 1
ATOM 694 N N . ARG A 1 86 ? 6.402 4.426 -11.375 1 93.69 86 ARG A N 1
ATOM 695 C CA . ARG A 1 86 ? 5.488 5.328 -10.688 1 93.69 86 ARG A CA 1
ATOM 696 C C . ARG A 1 86 ? 5.141 4.801 -9.297 1 93.69 86 ARG A C 1
ATOM 698 O O . ARG A 1 86 ? 4.324 5.391 -8.586 1 93.69 86 ARG A O 1
ATOM 705 N N . THR A 1 87 ? 5.738 3.682 -8.883 1 96.38 87 THR A N 1
ATOM 706 C CA . THR A 1 87 ? 5.574 3.168 -7.527 1 96.38 87 THR A CA 1
ATOM 707 C C . THR A 1 87 ? 6.738 3.598 -6.645 1 96.38 87 THR A C 1
ATOM 709 O O . THR A 1 87 ? 6.977 3.006 -5.59 1 96.38 87 THR A O 1
ATOM 712 N N . GLU A 1 88 ? 7.438 4.645 -7.008 1 94 88 GLU A N 1
ATOM 713 C CA . GLU A 1 88 ? 8.688 5.055 -6.375 1 94 88 GLU A CA 1
ATOM 714 C C . GLU A 1 88 ? 8.43 5.699 -5.016 1 94 88 GLU A C 1
ATOM 716 O O . GLU A 1 88 ? 7.461 6.438 -4.844 1 94 88 GLU A O 1
ATOM 721 N N . GLY A 1 89 ? 9.242 5.305 -4.094 1 92.94 89 GLY A N 1
ATOM 722 C CA . GLY A 1 89 ? 9.453 6.012 -2.842 1 92.94 89 GLY A CA 1
ATOM 723 C C . GLY A 1 89 ? 10.82 6.656 -2.738 1 92.94 89 GLY A C 1
ATOM 724 O O . GLY A 1 89 ? 11.047 7.734 -3.289 1 92.94 89 GLY A O 1
ATOM 725 N N . PRO A 1 90 ? 11.789 5.945 -2.102 1 89.12 90 PRO A N 1
ATOM 726 C CA . PRO A 1 90 ? 13.148 6.457 -2.252 1 89.12 90 PRO A CA 1
ATOM 727 C C . PRO A 1 90 ? 13.656 6.375 -3.689 1 89.12 90 PRO A C 1
ATOM 729 O O . PRO A 1 90 ? 13.102 5.629 -4.5 1 89.12 90 PRO A O 1
ATOM 732 N N . PRO A 1 91 ? 14.57 7.117 -3.994 1 86.81 91 PRO A N 1
ATOM 733 C CA . PRO A 1 91 ? 15.062 7.145 -5.375 1 86.81 91 PRO A CA 1
ATOM 734 C C . PRO A 1 91 ? 15.367 5.75 -5.918 1 86.81 91 PRO A C 1
ATOM 736 O O . PRO A 1 91 ? 16.141 5.008 -5.309 1 86.81 91 PRO A O 1
ATOM 739 N N . SER A 1 92 ? 14.656 5.316 -7.039 1 91.12 92 SER A N 1
ATOM 740 C CA . SER A 1 92 ? 14.883 4.121 -7.84 1 91.12 92 SER A CA 1
ATOM 741 C C . SER A 1 92 ? 14.367 2.873 -7.133 1 91.12 92 SER A C 1
ATOM 743 O O . SER A 1 92 ? 14.641 1.75 -7.562 1 91.12 92 SER A O 1
ATOM 745 N N . HIS A 1 93 ? 13.68 3.119 -6.051 1 95.38 93 HIS A N 1
ATOM 746 C CA . HIS A 1 93 ? 13.172 1.972 -5.305 1 95.38 93 HIS A CA 1
ATOM 747 C C . HIS A 1 93 ? 11.695 2.135 -4.977 1 95.38 93 HIS A C 1
ATOM 749 O O . HIS A 1 93 ? 11.203 3.26 -4.859 1 95.38 93 HIS A O 1
ATOM 755 N N . ALA A 1 94 ? 11.086 1.04 -4.836 1 97.44 94 ALA A N 1
ATOM 756 C CA . ALA A 1 94 ? 9.648 1.02 -4.621 1 97.44 94 ALA A CA 1
ATOM 757 C C . ALA A 1 94 ? 9.289 1.599 -3.256 1 97.44 94 ALA A C 1
ATOM 759 O O . ALA A 1 94 ? 10.008 1.392 -2.277 1 97.44 94 ALA A O 1
ATOM 760 N N . HIS A 1 95 ? 8.211 2.301 -3.217 1 97.62 95 HIS A N 1
ATOM 761 C CA . HIS A 1 95 ? 7.617 2.805 -1.982 1 97.62 95 HIS A CA 1
ATOM 762 C C . HIS A 1 95 ? 7.246 1.664 -1.042 1 97.62 95 HIS A C 1
ATOM 764 O O . HIS A 1 95 ? 6.758 0.623 -1.485 1 97.62 95 HIS A O 1
ATOM 770 N N . GLY A 1 96 ? 7.434 1.822 0.263 1 98.31 96 GLY A N 1
ATOM 771 C CA . GLY A 1 96 ? 7.078 0.794 1.229 1 98.31 96 GLY A CA 1
ATOM 772 C C . GLY A 1 96 ? 5.625 0.37 1.143 1 98.31 96 GLY A C 1
ATOM 773 O O . GLY A 1 96 ? 5.301 -0.805 1.331 1 98.31 96 GLY A O 1
ATOM 774 N N . GLY A 1 97 ? 4.766 1.32 0.948 1 98.56 97 GLY A N 1
ATOM 775 C CA . GLY A 1 97 ? 3.354 1.021 0.766 1 98.56 97 GLY A CA 1
ATOM 776 C C . GLY A 1 97 ? 3.072 0.212 -0.486 1 98.56 97 GLY A C 1
ATOM 777 O O . GLY A 1 97 ? 2.146 -0.6 -0.511 1 98.56 97 GLY A O 1
ATOM 778 N N . ALA A 1 98 ? 3.799 0.46 -1.532 1 98.5 98 ALA A N 1
ATOM 779 C CA . ALA A 1 98 ? 3.664 -0.339 -2.746 1 98.5 98 ALA A CA 1
ATOM 780 C C . ALA A 1 98 ? 4.059 -1.791 -2.494 1 98.5 98 ALA A C 1
ATOM 782 O O . ALA A 1 98 ? 3.348 -2.713 -2.902 1 98.5 98 ALA A O 1
ATOM 783 N N . VAL A 1 99 ? 5.164 -1.969 -1.812 1 98.88 99 VAL A N 1
ATOM 784 C CA . VAL A 1 99 ? 5.625 -3.305 -1.449 1 98.88 99 VAL A CA 1
ATOM 785 C C . VAL A 1 99 ? 4.566 -4 -0.593 1 98.88 99 VAL A C 1
ATOM 787 O O . VAL A 1 99 ? 4.223 -5.16 -0.842 1 98.88 99 VAL A O 1
ATOM 790 N N . ALA A 1 100 ? 4.027 -3.293 0.386 1 98.88 100 ALA A N 1
ATOM 791 C CA . ALA A 1 100 ? 2.98 -3.832 1.251 1 98.88 100 ALA A CA 1
ATOM 792 C C . ALA A 1 100 ? 1.76 -4.254 0.438 1 98.88 100 ALA A C 1
ATOM 794 O O . ALA A 1 100 ? 1.106 -5.25 0.758 1 98.88 100 ALA A O 1
ATOM 795 N N . SER A 1 101 ? 1.431 -3.502 -0.584 1 98.69 101 SER A N 1
ATOM 796 C CA . SER A 1 101 ? 0.264 -3.791 -1.412 1 98.69 101 SER A CA 1
ATOM 797 C C . SER A 1 101 ? 0.403 -5.141 -2.109 1 98.69 101 SER A C 1
ATOM 799 O O . SER A 1 101 ? -0.564 -5.898 -2.201 1 98.69 101 SER A O 1
ATOM 801 N N . ILE A 1 102 ? 1.596 -5.461 -2.596 1 98.75 102 ILE A N 1
ATOM 802 C CA . ILE A 1 102 ? 1.81 -6.727 -3.289 1 98.75 102 ILE A CA 1
ATOM 803 C C . ILE A 1 102 ? 1.79 -7.875 -2.283 1 98.75 102 ILE A C 1
ATOM 805 O O . ILE A 1 102 ? 1.226 -8.938 -2.555 1 98.75 102 ILE A O 1
ATOM 809 N N . ILE A 1 103 ? 2.412 -7.664 -1.115 1 98.88 103 ILE A N 1
ATOM 810 C CA . ILE A 1 103 ? 2.387 -8.688 -0.077 1 98.88 103 ILE A CA 1
ATOM 811 C C . ILE A 1 103 ? 0.945 -8.961 0.346 1 98.88 103 ILE A C 1
ATOM 813 O O . ILE A 1 103 ? 0.538 -10.117 0.484 1 98.88 103 ILE A O 1
ATOM 817 N N . ASP A 1 104 ? 0.173 -7.93 0.513 1 98.75 104 ASP A N 1
ATOM 818 C CA . ASP A 1 104 ? -1.242 -8.062 0.845 1 98.75 104 ASP A CA 1
ATOM 819 C C . ASP A 1 104 ? -1.993 -8.82 -0.247 1 98.75 104 ASP A C 1
ATOM 821 O O . ASP A 1 104 ? -2.775 -9.727 0.047 1 98.75 104 ASP A O 1
ATOM 825 N N . ALA A 1 105 ? -1.778 -8.438 -1.492 1 97.62 105 ALA A N 1
ATOM 826 C CA . ALA A 1 105 ? -2.463 -9.062 -2.619 1 97.62 105 ALA A CA 1
ATOM 827 C C . ALA A 1 105 ? -2.129 -10.555 -2.711 1 97.62 105 ALA A C 1
ATOM 829 O O . ALA A 1 105 ? -3.025 -11.391 -2.834 1 97.62 105 ALA A O 1
ATOM 830 N N . ALA A 1 106 ? -0.823 -10.883 -2.635 1 98.62 106 ALA A N 1
ATOM 831 C CA . ALA A 1 106 ? -0.392 -12.273 -2.736 1 98.62 106 ALA A CA 1
ATOM 832 C C . ALA A 1 106 ? -0.972 -13.117 -1.601 1 98.62 106 ALA A C 1
ATOM 834 O O . ALA A 1 106 ? -1.508 -14.203 -1.833 1 98.62 106 ALA A O 1
ATOM 835 N N . SER A 1 107 ? -0.887 -12.562 -0.398 1 98.62 107 SER A N 1
ATOM 836 C CA . SER A 1 107 ? -1.388 -13.281 0.771 1 98.62 107 SER A CA 1
ATOM 837 C C . SER A 1 107 ? -2.902 -13.445 0.713 1 98.62 107 SER A C 1
ATOM 839 O O . SER A 1 107 ? -3.434 -14.492 1.073 1 98.62 107 SER A O 1
ATOM 841 N N . GLY A 1 108 ? -3.562 -12.367 0.298 1 97.25 108 GLY A N 1
ATOM 842 C CA . GLY A 1 108 ? -5.008 -12.422 0.174 1 97.25 108 GLY A CA 1
ATOM 843 C C . GLY A 1 108 ? -5.477 -13.438 -0.857 1 97.25 108 GLY A C 1
ATOM 844 O O . GLY A 1 108 ? -6.422 -14.188 -0.612 1 97.25 108 GLY A O 1
ATOM 845 N N . VAL A 1 109 ? -4.855 -13.469 -2.018 1 96.75 109 VAL A N 1
ATOM 846 C CA . VAL A 1 109 ? -5.195 -14.414 -3.074 1 96.75 109 VAL A CA 1
ATOM 847 C C . VAL A 1 109 ? -5.027 -15.844 -2.562 1 96.75 109 VAL A C 1
ATOM 849 O O . VAL A 1 109 ? -5.91 -16.688 -2.748 1 96.75 109 VAL A O 1
ATOM 852 N N . LEU A 1 110 ? -3.877 -16.078 -1.909 1 98.12 110 LEU A N 1
ATOM 853 C CA . LEU A 1 110 ? -3.643 -17.422 -1.38 1 98.12 110 LEU A CA 1
ATOM 854 C C . LEU A 1 110 ? -4.691 -17.781 -0.337 1 98.12 110 LEU A C 1
ATOM 856 O O . LEU A 1 110 ? -5.262 -18.875 -0.38 1 98.12 110 LEU A O 1
ATOM 860 N N . CYS A 1 111 ? -4.926 -16.859 0.565 1 96.81 111 CYS A N 1
ATOM 861 C CA . CYS A 1 111 ? -5.895 -17.094 1.632 1 96.81 111 CYS A CA 1
ATOM 862 C C . CYS A 1 111 ? -7.266 -17.438 1.061 1 96.81 111 CYS A C 1
ATOM 864 O O . CYS A 1 111 ? -7.891 -18.406 1.48 1 96.81 111 CYS A O 1
ATOM 866 N N . HIS A 1 112 ? -7.723 -16.656 0.127 1 93.44 112 HIS A N 1
ATOM 867 C CA . HIS A 1 112 ? -9.031 -16.859 -0.473 1 93.44 112 HIS A CA 1
ATOM 868 C C . HIS A 1 112 ? -9.086 -18.156 -1.266 1 93.44 112 HIS A C 1
ATOM 870 O O . HIS A 1 112 ? -10.109 -18.844 -1.283 1 93.44 112 HIS A O 1
ATOM 876 N N . TYR A 1 113 ? -7.988 -18.422 -1.928 1 94.19 113 TYR A N 1
ATOM 877 C CA . TYR A 1 113 ? -7.93 -19.625 -2.736 1 94.19 113 TYR A CA 1
ATOM 878 C C . TYR A 1 113 ? -8.047 -20.875 -1.863 1 94.19 113 TYR A C 1
ATOM 880 O O . TYR A 1 113 ? -8.75 -21.828 -2.213 1 94.19 113 TYR A O 1
ATOM 888 N N . VAL A 1 114 ? -7.402 -20.859 -0.71 1 93.94 114 VAL A N 1
ATOM 889 C CA . VAL A 1 114 ? -7.34 -22.047 0.146 1 93.94 114 VAL A CA 1
ATOM 890 C C . VAL A 1 114 ? -8.602 -22.125 1.001 1 93.94 114 VAL A C 1
ATOM 892 O O . VAL A 1 114 ? -9.117 -23.219 1.247 1 93.94 114 VAL A O 1
ATOM 895 N N . SER A 1 115 ? -9.156 -21.094 1.521 1 88 115 SER A N 1
ATOM 896 C CA . SER A 1 115 ? -10.25 -21.109 2.486 1 88 115 SER A CA 1
ATOM 897 C C . SER A 1 115 ? -11.602 -21.047 1.785 1 88 115 SER A C 1
ATOM 899 O O . SER A 1 115 ? -12.586 -21.609 2.27 1 88 115 SER A O 1
ATOM 901 N N . ARG A 1 116 ? -11.828 -20.328 0.766 1 82.44 116 ARG A N 1
ATOM 902 C CA . ARG A 1 116 ? -13.039 -20.125 -0.022 1 82.44 116 ARG A CA 1
ATOM 903 C C . ARG A 1 116 ? -14.102 -19.391 0.78 1 82.44 116 ARG A C 1
ATOM 905 O O . ARG A 1 116 ? -15.297 -19.516 0.506 1 82.44 116 ARG A O 1
ATOM 912 N N . VAL A 1 117 ? -13.734 -18.828 1.944 1 86.69 117 VAL A N 1
ATOM 913 C CA . VAL A 1 117 ? -14.617 -17.984 2.744 1 86.69 117 VAL A CA 1
ATOM 914 C C . VAL A 1 117 ? -14.055 -16.578 2.83 1 86.69 117 VAL A C 1
ATOM 916 O O . VAL A 1 117 ? -12.836 -16.391 2.893 1 86.69 117 VAL A O 1
ATOM 919 N N . PRO A 1 118 ? -14.93 -15.602 2.822 1 88.31 118 PRO A N 1
ATOM 920 C CA . PRO A 1 118 ? -14.461 -14.211 2.881 1 88.31 118 PRO A CA 1
ATOM 921 C C . PRO A 1 118 ? -13.641 -13.922 4.137 1 88.31 118 PRO A C 1
ATOM 923 O O . PRO A 1 118 ? -14.023 -14.336 5.234 1 88.31 118 PRO A O 1
ATOM 926 N N . ARG A 1 119 ? -12.562 -13.344 3.934 1 93.19 119 ARG A N 1
ATOM 927 C CA . ARG A 1 119 ? -11.656 -12.953 5.004 1 93.19 119 ARG A CA 1
ATOM 928 C C . ARG A 1 119 ? -11.133 -11.531 4.785 1 93.19 119 ARG A C 1
ATOM 930 O O . ARG A 1 119 ? -11.078 -11.055 3.648 1 93.19 119 ARG A O 1
ATOM 937 N N . VAL A 1 120 ? -10.805 -10.844 5.898 1 94.81 120 VAL A N 1
ATOM 938 C CA . VAL A 1 120 ? -10.242 -9.5 5.824 1 94.81 120 VAL A CA 1
ATOM 939 C C . VAL A 1 120 ? -8.922 -9.453 6.598 1 94.81 120 VAL A C 1
ATOM 941 O O . VAL A 1 120 ? -8.703 -10.25 7.512 1 94.81 120 VAL A O 1
ATOM 944 N N . THR A 1 121 ? -8.102 -8.602 6.145 1 97.69 121 THR A N 1
ATOM 945 C CA . THR A 1 121 ? -6.809 -8.43 6.797 1 97.69 121 THR A CA 1
ATOM 946 C C . THR A 1 121 ? -6.984 -7.914 8.219 1 97.69 121 THR A C 1
ATOM 948 O O . THR A 1 121 ? -7.668 -6.91 8.445 1 97.69 121 THR A O 1
ATOM 951 N N . ALA A 1 122 ? -6.395 -8.562 9.164 1 98.69 122 ALA A N 1
ATOM 952 C CA . ALA A 1 122 ? -6.453 -8.148 10.562 1 98.69 122 ALA A CA 1
ATOM 953 C C . ALA A 1 122 ? -5.109 -7.586 11.023 1 98.69 122 ALA A C 1
ATOM 955 O O . ALA A 1 122 ? -5.062 -6.68 11.859 1 98.69 122 ALA A O 1
ATOM 956 N N . ASN A 1 123 ? -4.07 -8.18 10.539 1 98.94 123 ASN A N 1
ATOM 957 C CA . ASN A 1 123 ? -2.725 -7.688 10.828 1 98.94 123 ASN A CA 1
ATOM 958 C C . ASN A 1 123 ? -1.778 -7.934 9.656 1 98.94 123 ASN A C 1
ATOM 960 O O . ASN A 1 123 ? -1.862 -8.969 8.984 1 98.94 123 ASN A O 1
ATOM 964 N N . MET A 1 124 ? -0.942 -7.059 9.391 1 98.88 124 MET A N 1
ATOM 965 C CA . MET A 1 124 ? 0.142 -7.191 8.414 1 98.88 124 MET A CA 1
ATOM 966 C C . MET A 1 124 ? 1.455 -6.672 8.992 1 98.88 124 MET A C 1
ATOM 968 O O . MET A 1 124 ? 1.543 -5.516 9.414 1 98.88 124 MET A O 1
ATOM 972 N N . ASN A 1 125 ? 2.424 -7.504 9.055 1 98.94 125 ASN A N 1
ATOM 973 C CA . ASN A 1 125 ? 3.752 -7.199 9.578 1 98.94 125 ASN A CA 1
ATOM 974 C C . ASN A 1 125 ? 4.84 -7.477 8.547 1 98.94 125 ASN A C 1
ATOM 976 O O . ASN A 1 125 ? 5.062 -8.625 8.164 1 98.94 125 ASN A O 1
ATOM 980 N N . ILE A 1 126 ? 5.531 -6.434 8.133 1 98.94 126 ILE A N 1
ATOM 981 C CA . ILE A 1 126 ? 6.48 -6.566 7.031 1 98.94 126 ILE A CA 1
ATOM 982 C C . ILE A 1 126 ? 7.863 -6.102 7.48 1 98.94 126 ILE A C 1
ATOM 984 O O . ILE A 1 126 ? 8.008 -5.008 8.031 1 98.94 126 ILE A O 1
ATOM 988 N N . ASN A 1 127 ? 8.805 -6.91 7.254 1 98.94 127 ASN A N 1
ATOM 989 C CA . ASN A 1 127 ? 10.211 -6.535 7.352 1 98.94 127 ASN A CA 1
ATOM 990 C C . ASN A 1 127 ? 10.797 -6.191 5.984 1 98.94 127 ASN A C 1
ATOM 992 O O . ASN A 1 127 ? 10.844 -7.039 5.09 1 98.94 127 ASN A O 1
ATOM 996 N N . TYR A 1 128 ? 11.195 -4.973 5.879 1 98.81 128 TYR A N 1
ATOM 997 C CA . TYR A 1 128 ? 11.891 -4.531 4.676 1 98.81 128 TYR A CA 1
ATOM 998 C C . TYR A 1 128 ? 13.391 -4.773 4.785 1 98.81 128 TYR A C 1
ATOM 1000 O O . TYR A 1 128 ? 14.086 -4.066 5.523 1 98.81 128 TYR A O 1
ATOM 1008 N N . ARG A 1 129 ? 13.883 -5.719 3.994 1 98.62 129 ARG A N 1
ATOM 1009 C CA . ARG A 1 129 ? 15.242 -6.223 4.184 1 98.62 129 ARG A CA 1
ATOM 1010 C C . ARG A 1 129 ? 16.234 -5.465 3.312 1 98.62 129 ARG A C 1
ATOM 1012 O O . ARG A 1 129 ? 17.344 -5.137 3.756 1 98.62 129 ARG A O 1
ATOM 1019 N N . ARG A 1 130 ? 15.914 -5.238 2.094 1 97.81 130 ARG A N 1
ATOM 1020 C CA . ARG A 1 130 ? 16.672 -4.453 1.119 1 97.81 130 ARG A CA 1
ATOM 1021 C C . ARG A 1 130 ? 15.734 -3.592 0.272 1 97.81 130 ARG A C 1
ATOM 1023 O O . ARG A 1 130 ? 14.57 -3.947 0.058 1 97.81 130 ARG A O 1
ATOM 1030 N N . PRO A 1 131 ? 16.266 -2.441 -0.155 1 96.56 131 PRO A N 1
ATOM 1031 C CA . PRO A 1 131 ? 15.43 -1.654 -1.062 1 96.56 131 PRO A CA 1
ATOM 1032 C C . PRO A 1 131 ? 14.969 -2.451 -2.281 1 96.56 131 PRO A C 1
ATOM 1034 O O . PRO A 1 131 ? 15.766 -3.17 -2.889 1 96.56 131 PRO A O 1
ATOM 1037 N N . THR A 1 132 ? 13.672 -2.395 -2.555 1 98.19 132 THR A N 1
ATOM 1038 C CA . THR A 1 132 ? 13.109 -3.102 -3.699 1 98.19 132 THR A CA 1
ATOM 1039 C C . THR A 1 132 ? 13.297 -2.293 -4.98 1 98.19 132 THR A C 1
ATOM 1041 O O . THR A 1 132 ? 12.789 -1.176 -5.094 1 98.19 132 THR A O 1
ATOM 1044 N N . PRO A 1 133 ? 13.945 -2.84 -5.984 1 97.81 133 PRO A N 1
ATOM 1045 C CA . PRO A 1 133 ? 14.227 -2.045 -7.18 1 97.81 133 PRO A CA 1
ATOM 1046 C C . PRO A 1 133 ? 12.992 -1.848 -8.062 1 97.81 133 PRO A C 1
ATOM 1048 O O . PRO A 1 133 ? 12.094 -2.693 -8.07 1 97.81 133 PRO A O 1
ATOM 1051 N N . LEU A 1 134 ? 13.016 -0.74 -8.797 1 97 134 LEU A N 1
ATOM 1052 C CA . LEU A 1 134 ? 11.969 -0.461 -9.773 1 97 134 LEU A CA 1
ATOM 1053 C C . LEU A 1 134 ? 12.297 -1.112 -11.117 1 97 134 LEU A C 1
ATOM 1055 O O . LEU A 1 134 ? 13.469 -1.263 -11.469 1 97 134 LEU A O 1
ATOM 1059 N N . CYS A 1 135 ? 11.242 -1.545 -11.734 1 97.38 135 CYS A N 1
ATOM 1060 C CA . CYS A 1 135 ? 11.312 -1.994 -13.125 1 97.38 135 CYS A CA 1
ATOM 1061 C C . CYS A 1 135 ? 12.172 -3.242 -13.25 1 97.38 135 CYS A C 1
ATOM 1063 O O . CYS A 1 135 ? 12.781 -3.479 -14.297 1 97.38 135 CYS A O 1
ATOM 1065 N N . GLU A 1 136 ? 12.344 -3.939 -12.18 1 98.19 136 GLU A N 1
ATOM 1066 C CA . GLU A 1 136 ? 13.039 -5.223 -12.18 1 98.19 136 GLU A CA 1
ATOM 1067 C C . GLU A 1 136 ? 12.094 -6.359 -11.797 1 98.19 136 GLU A C 1
ATOM 1069 O O . GLU A 1 136 ? 11.031 -6.125 -11.227 1 98.19 136 GLU A O 1
ATOM 1074 N N . THR A 1 137 ? 12.523 -7.543 -12.211 1 98.81 137 THR A N 1
ATOM 1075 C CA . THR A 1 137 ? 11.742 -8.734 -11.906 1 98.81 137 THR A CA 1
ATOM 1076 C C . THR A 1 137 ? 11.891 -9.117 -10.438 1 98.81 137 THR A C 1
ATOM 1078 O O . THR A 1 137 ? 13.016 -9.242 -9.93 1 98.81 137 THR A O 1
ATOM 1081 N N . ILE A 1 138 ? 10.75 -9.281 -9.781 1 98.88 138 ILE A N 1
ATOM 1082 C CA . ILE A 1 138 ? 10.68 -9.711 -8.391 1 98.88 138 ILE A CA 1
ATOM 1083 C C . ILE A 1 138 ? 9.836 -10.977 -8.289 1 98.88 138 ILE A C 1
ATOM 1085 O O . ILE A 1 138 ? 8.766 -11.07 -8.891 1 98.88 138 ILE A O 1
ATOM 1089 N N . LEU A 1 139 ? 10.336 -11.953 -7.574 1 98.94 139 LEU A N 1
ATOM 1090 C CA . LEU A 1 139 ? 9.562 -13.164 -7.344 1 98.94 139 LEU A CA 1
ATOM 1091 C C . LEU A 1 139 ? 8.844 -13.102 -6 1 98.94 139 LEU A C 1
ATOM 1093 O O . LEU A 1 139 ? 9.391 -12.602 -5.02 1 98.94 139 LEU A O 1
ATOM 1097 N N . THR A 1 140 ? 7.652 -13.594 -6.004 1 98.88 140 THR A N 1
ATOM 1098 C CA . THR A 1 140 ? 6.809 -13.633 -4.812 1 98.88 140 THR A CA 1
ATOM 1099 C C . THR A 1 140 ? 6.543 -15.078 -4.387 1 98.88 140 THR A C 1
ATOM 1101 O O . THR A 1 140 ? 6.211 -15.922 -5.219 1 98.88 140 THR A O 1
ATOM 1104 N N . GLU A 1 141 ? 6.699 -15.336 -3.146 1 98.88 141 GLU A N 1
ATOM 1105 C CA . GLU A 1 141 ? 6.32 -16.625 -2.564 1 98.88 141 GLU A CA 1
ATOM 1106 C C . GLU A 1 141 ? 5.52 -16.422 -1.279 1 98.88 141 GLU A C 1
ATOM 1108 O O . GLU A 1 141 ? 5.871 -15.594 -0.439 1 98.88 141 GLU A O 1
ATOM 1113 N N . ALA A 1 142 ? 4.457 -17.156 -1.168 1 98.88 142 ALA A N 1
ATOM 1114 C CA . ALA A 1 142 ? 3.639 -17.141 0.042 1 98.88 142 ALA A CA 1
ATOM 1115 C C . ALA A 1 142 ? 3.18 -18.531 0.425 1 98.88 142 ALA A C 1
ATOM 1117 O O . ALA A 1 142 ? 3.074 -19.422 -0.432 1 98.88 142 ALA A O 1
ATOM 1118 N N . HIS A 1 143 ? 2.975 -18.766 1.695 1 98.81 143 HIS A N 1
ATOM 1119 C CA . HIS A 1 143 ? 2.43 -20.031 2.17 1 98.81 143 HIS A CA 1
ATOM 1120 C C . HIS A 1 143 ? 1.582 -19.828 3.424 1 98.81 143 HIS A C 1
ATOM 1122 O O . HIS A 1 143 ? 1.81 -18.891 4.188 1 98.81 143 HIS A O 1
ATOM 1128 N N . VAL A 1 144 ? 0.635 -20.703 3.648 1 98.56 144 VAL A N 1
ATOM 1129 C CA . VAL A 1 144 ? -0.17 -20.703 4.867 1 98.56 144 VAL A CA 1
ATOM 1130 C C . VAL A 1 144 ? 0.613 -21.359 6 1 98.56 144 VAL A C 1
ATOM 1132 O O . VAL A 1 144 ? 0.957 -22.547 5.922 1 98.56 144 VAL A O 1
ATOM 1135 N N . ASP A 1 145 ? 0.894 -20.578 6.988 1 98.56 145 ASP A N 1
ATOM 1136 C CA . ASP A 1 145 ? 1.61 -21.125 8.141 1 98.56 145 ASP A CA 1
ATOM 1137 C C . ASP A 1 145 ? 0.701 -22.016 8.977 1 98.56 145 ASP A C 1
ATOM 1139 O O . ASP A 1 145 ? 1.097 -23.109 9.375 1 98.56 145 ASP A O 1
ATOM 1143 N N . LYS A 1 146 ? -0.465 -21.484 9.258 1 97.38 146 LYS A N 1
ATOM 1144 C CA . LYS A 1 146 ? -1.462 -22.203 10.039 1 97.38 146 LYS A CA 1
ATOM 1145 C C . LYS A 1 146 ? -2.832 -21.547 9.93 1 97.38 146 LYS A C 1
ATOM 1147 O O . LYS A 1 146 ? -2.936 -20.375 9.555 1 97.38 146 LYS A O 1
ATOM 1152 N N . THR A 1 147 ? -3.771 -22.312 10.156 1 95.31 147 THR A N 1
ATOM 1153 C CA . THR A 1 147 ? -5.156 -21.875 10.289 1 95.31 147 THR A CA 1
ATOM 1154 C C . THR A 1 147 ? -5.723 -22.266 11.648 1 95.31 147 THR A C 1
ATOM 1156 O O . THR A 1 147 ? -5.676 -23.453 12.023 1 95.31 147 THR A O 1
ATOM 1159 N N . GLU A 1 148 ? -6.113 -21.281 12.375 1 96.44 148 GLU A N 1
ATOM 1160 C CA . GLU A 1 148 ? -6.711 -21.484 13.688 1 96.44 148 GLU A CA 1
ATOM 1161 C C . GLU A 1 148 ? -8.109 -20.875 13.758 1 96.44 148 GLU A C 1
ATOM 1163 O O . GLU A 1 148 ? -8.266 -19.703 14.078 1 96.44 148 GLU A O 1
ATOM 1168 N N . GLY A 1 149 ? -9.18 -21.766 13.617 1 93.56 149 GLY A N 1
ATOM 1169 C CA . GLY A 1 149 ? -10.531 -21.25 13.555 1 93.56 149 GLY A CA 1
ATOM 1170 C C . GLY A 1 149 ? -10.742 -20.266 12.422 1 93.56 149 GLY A C 1
ATOM 1171 O O . GLY A 1 149 ? -10.523 -20.594 11.258 1 93.56 149 GLY A O 1
ATOM 1172 N N . ARG A 1 150 ? -11.094 -19.094 12.906 1 95 150 ARG A N 1
ATOM 1173 C CA . ARG A 1 150 ? -11.383 -18.062 11.914 1 95 150 ARG A CA 1
ATOM 1174 C C . ARG A 1 150 ? -10.109 -17.375 11.445 1 95 150 ARG A C 1
ATOM 1176 O O . ARG A 1 150 ? -10.141 -16.547 10.531 1 95 150 ARG A O 1
ATOM 1183 N N . LYS A 1 151 ? -8.992 -17.734 11.984 1 97.12 151 LYS A N 1
ATOM 1184 C CA . LYS A 1 151 ? -7.742 -17.031 11.711 1 97.12 151 LYS A CA 1
ATOM 1185 C C . LYS A 1 151 ? -6.875 -17.812 10.727 1 97.12 151 LYS A C 1
ATOM 1187 O O . LYS A 1 151 ? -6.664 -19.016 10.891 1 97.12 151 LYS A O 1
ATOM 1192 N N . SER A 1 152 ? -6.398 -17.141 9.68 1 97.94 152 SER A N 1
ATOM 1193 C CA . SER A 1 152 ? -5.414 -17.672 8.75 1 97.94 152 SER A CA 1
ATOM 1194 C C . SER A 1 152 ? -4.113 -16.875 8.805 1 97.94 152 SER A C 1
ATOM 1196 O O . SER A 1 152 ? -4.113 -15.672 8.586 1 97.94 152 SER A O 1
ATOM 1198 N N . PHE A 1 153 ? -3.02 -17.578 9.102 1 98.69 153 PHE A N 1
ATOM 1199 C CA . PHE A 1 153 ? -1.7 -16.969 9.164 1 98.69 153 PHE A CA 1
ATOM 1200 C C . PHE A 1 153 ? -0.898 -17.281 7.91 1 98.69 153 PHE A C 1
ATOM 1202 O O . PHE A 1 153 ? -0.647 -18.453 7.598 1 98.69 153 PHE A O 1
ATOM 1209 N N . ILE A 1 154 ? -0.475 -16.219 7.215 1 98.81 154 ILE A N 1
ATOM 1210 C CA . ILE A 1 154 ? 0.222 -16.391 5.945 1 98.81 154 ILE A CA 1
ATOM 1211 C C . ILE A 1 154 ? 1.579 -15.695 6.004 1 98.81 154 ILE A C 1
ATOM 1213 O O . ILE A 1 154 ? 1.689 -14.586 6.516 1 98.81 154 ILE A O 1
ATOM 1217 N N . SER A 1 155 ? 2.584 -16.391 5.539 1 98.94 155 SER A N 1
ATOM 1218 C CA . SER A 1 155 ? 3.896 -15.797 5.316 1 98.94 155 SER A CA 1
ATOM 1219 C C . SER A 1 155 ? 4.133 -15.523 3.834 1 98.94 155 SER A C 1
ATOM 1221 O O . SER A 1 155 ? 3.721 -16.312 2.979 1 98.94 155 SER A O 1
ATOM 1223 N N . CYS A 1 156 ? 4.777 -14.406 3.527 1 98.94 156 CYS A N 1
ATOM 1224 C CA . CYS A 1 156 ? 5.055 -14 2.154 1 98.94 156 CYS A CA 1
ATOM 1225 C C . CYS A 1 156 ? 6.426 -13.336 2.047 1 98.94 156 CYS A C 1
ATOM 1227 O O . CYS A 1 156 ? 6.84 -12.609 2.947 1 98.94 156 CYS A O 1
ATOM 1229 N N . LYS A 1 157 ? 7.109 -13.57 0.981 1 98.88 157 LYS A N 1
ATOM 1230 C CA . LYS A 1 157 ? 8.383 -12.891 0.751 1 98.88 157 LYS A CA 1
ATOM 1231 C C . LYS A 1 157 ? 8.531 -12.477 -0.709 1 98.88 157 LYS A C 1
ATOM 1233 O O . LYS A 1 157 ? 7.949 -13.102 -1.599 1 98.88 157 LYS A O 1
ATOM 1238 N N . LEU A 1 158 ? 9.258 -11.43 -0.962 1 98.94 158 LEU A N 1
ATOM 1239 C CA . LEU A 1 158 ? 9.68 -10.914 -2.262 1 98.94 158 LEU A CA 1
ATOM 1240 C C . LEU A 1 158 ? 11.188 -11.039 -2.434 1 98.94 158 LEU A C 1
ATOM 1242 O O . LEU A 1 158 ? 11.953 -10.547 -1.6 1 98.94 158 LEU A O 1
ATOM 1246 N N . THR A 1 159 ? 11.602 -11.656 -3.541 1 98.94 159 THR A N 1
ATOM 1247 C CA . THR A 1 159 ? 13.023 -11.922 -3.721 1 98.94 159 THR A CA 1
ATOM 1248 C C . THR A 1 159 ? 13.469 -11.578 -5.141 1 98.94 159 THR A C 1
ATOM 1250 O O . THR A 1 159 ? 12.633 -11.43 -6.035 1 98.94 159 THR A O 1
ATOM 1253 N N . SER A 1 160 ? 14.773 -11.477 -5.254 1 98.75 160 SER A N 1
ATOM 1254 C CA . SER A 1 160 ? 15.344 -11.43 -6.598 1 98.75 160 SER A CA 1
ATOM 1255 C C . SER A 1 160 ? 15.141 -12.75 -7.332 1 98.75 160 SER A C 1
ATOM 1257 O O . SER A 1 160 ? 14.875 -13.781 -6.707 1 98.75 160 SER A O 1
ATOM 1259 N N . PRO A 1 161 ? 15.25 -12.672 -8.625 1 98.12 161 PRO A N 1
ATOM 1260 C CA . PRO A 1 161 ? 14.984 -13.883 -9.398 1 98.12 161 PRO A CA 1
ATOM 1261 C C . PRO A 1 161 ? 15.938 -15.031 -9.055 1 98.12 161 PRO A C 1
ATOM 1263 O O . PRO A 1 161 ? 15.555 -16.203 -9.133 1 98.12 161 PRO A O 1
ATOM 1266 N N . ASP A 1 162 ? 17.125 -14.711 -8.688 1 97.19 162 ASP A N 1
ATOM 1267 C CA . ASP A 1 162 ? 18.094 -15.758 -8.367 1 97.19 162 ASP A CA 1
ATOM 1268 C C . ASP A 1 162 ? 17.938 -16.219 -6.926 1 97.19 162 ASP A C 1
ATOM 1270 O O . ASP A 1 162 ? 18.641 -17.125 -6.48 1 97.19 162 ASP A O 1
ATOM 1274 N N . GLY A 1 163 ? 17.109 -15.625 -6.18 1 96.94 163 GLY A N 1
ATOM 1275 C CA . GLY A 1 163 ? 16.797 -16.047 -4.82 1 96.94 163 GLY A CA 1
ATOM 1276 C C . GLY A 1 163 ? 17.812 -15.57 -3.803 1 96.94 163 GLY A C 1
ATOM 1277 O O . GLY A 1 163 ? 17.688 -15.859 -2.611 1 96.94 163 GLY A O 1
ATOM 1278 N N . LYS A 1 164 ? 18.734 -14.758 -4.195 1 97.62 164 LYS A N 1
ATOM 1279 C CA . LYS A 1 164 ? 19.844 -14.398 -3.33 1 97.62 164 LYS A CA 1
ATOM 1280 C C . LYS A 1 164 ? 19.516 -13.18 -2.473 1 97.62 164 LYS A C 1
ATOM 1282 O O . LYS A 1 164 ? 20.094 -12.984 -1.403 1 97.62 164 LYS A O 1
ATOM 1287 N N . THR A 1 165 ? 18.656 -12.391 -2.988 1 98.5 165 THR A N 1
ATOM 1288 C CA . THR A 1 165 ? 18.281 -11.172 -2.271 1 98.5 165 THR A CA 1
ATOM 1289 C C . THR A 1 165 ? 16.828 -11.242 -1.812 1 98.5 165 THR A C 1
ATOM 1291 O O . THR A 1 165 ? 15.922 -11.484 -2.617 1 98.5 165 THR A O 1
ATOM 1294 N N . ILE A 1 166 ? 16.625 -11.125 -0.488 1 98.88 166 ILE A N 1
ATOM 1295 C CA . ILE A 1 166 ? 15.281 -10.898 0.043 1 98.88 166 ILE A CA 1
ATOM 1296 C C . ILE A 1 166 ? 15.031 -9.398 0.169 1 98.88 166 ILE A C 1
ATOM 1298 O O . ILE A 1 166 ? 15.703 -8.711 0.939 1 98.88 166 ILE A O 1
ATOM 1302 N N . TYR A 1 167 ? 14.094 -8.898 -0.61 1 98.88 167 TYR A N 1
ATOM 1303 C CA . TYR A 1 167 ? 13.766 -7.477 -0.538 1 98.88 167 TYR A CA 1
ATOM 1304 C C . TYR A 1 167 ? 12.844 -7.191 0.642 1 98.88 167 TYR A C 1
ATOM 1306 O O . TYR A 1 167 ? 13.047 -6.215 1.37 1 98.88 167 TYR A O 1
ATOM 1314 N N . ALA A 1 168 ? 11.844 -7.996 0.832 1 98.94 168 ALA A N 1
ATOM 1315 C CA . ALA A 1 168 ? 10.883 -7.863 1.928 1 98.94 168 ALA A CA 1
ATOM 1316 C C . ALA A 1 168 ? 10.273 -9.211 2.285 1 98.94 168 ALA A C 1
ATOM 1318 O O . ALA A 1 168 ? 10.172 -10.102 1.437 1 98.94 168 ALA A O 1
ATOM 1319 N N . GLU A 1 169 ? 9.898 -9.352 3.49 1 98.88 169 GLU A N 1
ATOM 1320 C CA . GLU A 1 169 ? 9.156 -10.508 3.982 1 98.88 169 GLU A CA 1
ATOM 1321 C C . GLU A 1 169 ? 8.164 -10.102 5.07 1 98.88 169 GLU A C 1
ATOM 1323 O O . GLU A 1 169 ? 8.422 -9.164 5.828 1 98.88 169 GLU A O 1
ATOM 1328 N N . GLY A 1 170 ? 7.055 -10.789 5.094 1 98.5 170 GLY A N 1
ATOM 1329 C CA . GLY A 1 170 ? 6.039 -10.391 6.055 1 98.5 170 GLY A CA 1
ATOM 1330 C C . GLY A 1 170 ? 5.059 -11.508 6.379 1 98.5 170 GLY A C 1
ATOM 1331 O O . GLY A 1 170 ? 5.105 -12.578 5.777 1 98.5 170 GLY A O 1
ATOM 1332 N N . THR A 1 171 ? 4.32 -11.258 7.434 1 98.88 171 THR A N 1
ATOM 1333 C CA . THR A 1 171 ? 3.197 -12.094 7.832 1 98.88 171 THR A CA 1
ATOM 1334 C C . THR A 1 171 ? 1.889 -11.312 7.77 1 98.88 171 THR A C 1
ATOM 1336 O O . THR A 1 171 ? 1.854 -10.125 8.094 1 98.88 171 THR A O 1
ATOM 1339 N N . VAL A 1 172 ? 0.919 -11.992 7.352 1 98.88 172 VAL A N 1
ATOM 1340 C CA . VAL A 1 172 ? -0.415 -11.406 7.293 1 98.88 172 VAL A CA 1
ATOM 1341 C C . VAL A 1 172 ? -1.412 -12.312 8.008 1 98.88 172 VAL A C 1
ATOM 1343 O O . VAL A 1 172 ? -1.431 -13.523 7.777 1 98.88 172 VAL A O 1
ATOM 1346 N N . LEU A 1 173 ? -2.178 -11.727 8.883 1 98.88 173 LEU A N 1
ATOM 1347 C CA . LEU A 1 173 ? -3.281 -12.406 9.547 1 98.88 173 LEU A CA 1
ATOM 1348 C C . LEU A 1 173 ? -4.617 -12.031 8.914 1 98.88 173 LEU A C 1
ATOM 1350 O O . LEU A 1 173 ? -4.965 -10.844 8.859 1 98.88 173 LEU A O 1
ATOM 1354 N N . PHE A 1 174 ? -5.293 -12.977 8.422 1 98.19 174 PHE A N 1
ATOM 1355 C CA . PHE A 1 174 ? -6.652 -12.781 7.93 1 98.19 174 PHE A CA 1
ATOM 1356 C C . PHE A 1 174 ? -7.668 -13.398 8.883 1 98.19 174 PHE A C 1
ATOM 1358 O O . PHE A 1 174 ? -7.414 -14.453 9.477 1 98.19 174 PHE A O 1
ATOM 1365 N N . ILE A 1 175 ? -8.82 -12.758 8.953 1 97.19 175 ILE A N 1
ATOM 1366 C CA . ILE A 1 175 ? -9.891 -13.273 9.805 1 97.19 175 ILE A CA 1
ATOM 1367 C C . ILE A 1 175 ? -11.164 -13.445 8.977 1 97.19 175 ILE A C 1
ATOM 1369 O O . ILE A 1 175 ? -11.531 -12.562 8.195 1 97.19 175 ILE A O 1
ATOM 1373 N N . GLN A 1 176 ? -11.812 -14.523 9.18 1 94.38 176 GLN A N 1
ATOM 1374 C CA . GLN A 1 176 ? -13.078 -14.82 8.516 1 94.38 176 GLN A CA 1
ATOM 1375 C C . GLN A 1 176 ? -14.18 -13.883 9 1 94.38 176 GLN A C 1
ATOM 1377 O O . GLN A 1 176 ? -14.273 -13.594 10.195 1 94.38 176 GLN A O 1
ATOM 1382 N N . ILE A 1 177 ? -14.922 -13.406 8.055 1 88.38 177 ILE A N 1
ATOM 1383 C CA . ILE A 1 177 ? -16.031 -12.539 8.438 1 88.38 177 ILE A CA 1
ATOM 1384 C C . ILE A 1 177 ? -17.359 -13.227 8.133 1 88.38 177 ILE A C 1
ATOM 1386 O O . ILE A 1 177 ? -17.422 -14.086 7.246 1 88.38 177 ILE A O 1
ATOM 1390 N N . ASP A 1 178 ? -18.422 -13.047 8.961 1 75.25 178 ASP A N 1
ATOM 1391 C CA . ASP A 1 178 ? -19.75 -13.609 8.766 1 75.25 178 ASP A CA 1
ATOM 1392 C C . ASP A 1 178 ? -20.516 -12.867 7.672 1 75.25 178 ASP A C 1
ATOM 1394 O O . ASP A 1 178 ? -20.672 -11.648 7.746 1 75.25 178 ASP A O 1
ATOM 1398 N N . VAL A 1 179 ? -20.562 -13.398 6.516 1 63.72 179 VAL A N 1
ATOM 1399 C CA . VAL A 1 179 ? -21.203 -12.766 5.371 1 63.72 179 VAL A CA 1
ATOM 1400 C C . VAL A 1 179 ? -22.688 -12.578 5.656 1 63.72 179 VAL A C 1
ATOM 1402 O O . VAL A 1 179 ? -23.406 -11.938 4.883 1 63.72 179 VAL A O 1
ATOM 1405 N N . SER A 1 180 ? -23.312 -13.352 6.434 1 55.53 180 SER A N 1
ATOM 1406 C CA . SER A 1 180 ? -24.719 -13.062 6.621 1 55.53 180 SER A CA 1
ATOM 1407 C C . SER A 1 180 ? -24.953 -11.578 6.879 1 55.53 180 SER A C 1
ATOM 1409 O O . SER A 1 180 ? -26.031 -11.055 6.594 1 55.53 180 SER A O 1
ATOM 1411 N N . ASN A 1 181 ? -24 -10.938 7.418 1 45.19 181 ASN A N 1
ATOM 1412 C CA . ASN A 1 181 ? -24.172 -9.516 7.73 1 45.19 181 ASN A CA 1
ATOM 1413 C C . ASN A 1 181 ? -23.547 -8.633 6.648 1 45.19 181 ASN A C 1
ATOM 1415 O O . ASN A 1 181 ? -23.344 -7.438 6.859 1 45.19 181 ASN A O 1
ATOM 1419 N N . ILE A 1 182 ? -22.797 -9.289 5.691 1 46.72 182 ILE A N 1
ATOM 1420 C CA . ILE A 1 182 ? -22.312 -8.43 4.617 1 46.72 182 ILE A CA 1
ATOM 1421 C C . ILE A 1 182 ? -23.453 -8.086 3.668 1 46.72 182 ILE A C 1
ATOM 1423 O O . ILE A 1 182 ? -24.172 -8.977 3.205 1 46.72 182 ILE A O 1
ATOM 1427 N N . PRO A 1 183 ? -23.844 -6.973 3.467 1 40.78 183 PRO A N 1
ATOM 1428 C CA . PRO A 1 183 ? -24.953 -6.781 2.521 1 40.78 183 PRO A CA 1
ATOM 1429 C C . PRO A 1 183 ? -24.75 -7.531 1.209 1 40.78 183 PRO A C 1
ATOM 1431 O O . PRO A 1 183 ? -23.609 -7.617 0.716 1 40.78 183 PRO A O 1
ATOM 1434 N N . GLN A 1 184 ? -25.484 -8.602 0.786 1 35.38 184 GLN A N 1
ATOM 1435 C CA . GLN A 1 184 ? -25.516 -9.445 -0.406 1 35.38 184 GLN A CA 1
ATOM 1436 C C . GLN A 1 184 ? -25.078 -8.672 -1.643 1 35.38 184 GLN A C 1
ATOM 1438 O O . GLN A 1 184 ? -25.562 -7.566 -1.902 1 35.38 184 GLN A O 1
ATOM 1443 N N . LEU A 1 185 ? -23.922 -8.961 -2.176 1 33.47 185 LEU A N 1
ATOM 1444 C CA . LEU A 1 185 ? -23.656 -8.656 -3.58 1 33.47 185 LEU A CA 1
ATOM 1445 C C . LEU A 1 185 ? -24.75 -9.25 -4.473 1 33.47 185 LEU A C 1
ATOM 1447 O O . LEU A 1 185 ? -24.938 -10.469 -4.492 1 33.47 185 LEU A O 1
ATOM 1451 N N . ASN A 1 186 ? -25.828 -8.75 -4.625 1 29.58 186 ASN A N 1
ATOM 1452 C CA . ASN A 1 186 ? -26.719 -9.312 -5.633 1 29.58 186 ASN A CA 1
ATOM 1453 C C . ASN A 1 186 ? -25.953 -9.719 -6.891 1 29.58 186 ASN A C 1
ATOM 1455 O O . ASN A 1 186 ? -25.328 -8.875 -7.535 1 29.58 186 ASN A O 1
ATOM 1459 N N . GLN A 1 187 ? -25.328 -10.797 -6.941 1 25.2 187 GLN A N 1
ATOM 1460 C CA . GLN A 1 187 ? -24.953 -11.523 -8.156 1 25.2 187 GLN A CA 1
ATOM 1461 C C . GLN A 1 187 ? -26.125 -11.578 -9.141 1 25.2 187 GLN A C 1
ATOM 1463 O O . GLN A 1 187 ? -27.016 -12.414 -9.008 1 25.2 187 GLN A O 1
ATOM 1468 N N . GLU A 1 188 ? -26.984 -10.555 -9.344 1 22.69 188 GLU A N 1
ATOM 1469 C CA . GLU A 1 188 ? -27.625 -10.758 -10.641 1 22.69 188 GLU A CA 1
ATOM 1470 C C . GLU A 1 188 ? -26.625 -10.555 -11.781 1 22.69 188 GLU A C 1
ATOM 1472 O O . GLU A 1 188 ? -25.766 -9.68 -11.703 1 22.69 188 GLU A O 1
ATOM 1477 N N . MET B 1 1 ? 9.859 23.734 -21.828 1 32.47 1 MET B N 1
ATOM 1478 C CA . MET B 1 1 ? 8.508 23.703 -21.266 1 32.47 1 MET B CA 1
ATOM 1479 C C . MET B 1 1 ? 8.555 23.5 -19.75 1 32.47 1 MET B C 1
ATOM 1481 O O . MET B 1 1 ? 9.281 22.641 -19.266 1 32.47 1 MET B O 1
ATOM 1485 N N . ASP B 1 2 ? 8.336 24.375 -18.891 1 41.31 2 ASP B N 1
ATOM 1486 C CA . ASP B 1 2 ? 8.539 24.641 -17.469 1 41.31 2 ASP B CA 1
ATOM 1487 C C . ASP B 1 2 ? 7.945 23.516 -16.609 1 41.31 2 ASP B C 1
ATOM 1489 O O . ASP B 1 2 ? 6.777 23.156 -16.781 1 41.31 2 ASP B O 1
ATOM 1493 N N . MET B 1 3 ? 8.695 22.484 -16.312 1 49.59 3 MET B N 1
ATOM 1494 C CA . MET B 1 3 ? 8.344 21.297 -15.531 1 49.59 3 MET B CA 1
ATOM 1495 C C . MET B 1 3 ? 7.508 21.688 -14.312 1 49.59 3 MET B C 1
ATOM 1497 O O . MET B 1 3 ? 8.039 22.219 -13.336 1 49.59 3 MET B O 1
ATOM 1501 N N . TYR B 1 4 ? 6.27 22.188 -14.492 1 61.81 4 TYR B N 1
ATOM 1502 C CA . TYR B 1 4 ? 5.406 22.734 -13.453 1 61.81 4 TYR B CA 1
ATOM 1503 C C . TYR B 1 4 ? 5.113 21.703 -12.375 1 61.81 4 TYR B C 1
ATOM 1505 O O . TYR B 1 4 ? 4.883 20.531 -12.68 1 61.81 4 TYR B O 1
ATOM 1513 N N . MET B 1 5 ? 5.75 21.875 -11.117 1 77.81 5 MET B N 1
ATOM 1514 C CA . MET B 1 5 ? 5.445 21.109 -9.914 1 77.81 5 MET B CA 1
ATOM 1515 C C . MET B 1 5 ? 4.098 21.531 -9.336 1 77.81 5 MET B C 1
ATOM 1517 O O . MET B 1 5 ? 3.789 22.719 -9.25 1 77.81 5 MET B O 1
ATOM 1521 N N . VAL B 1 6 ? 3.252 20.625 -9.242 1 82.44 6 VAL B N 1
ATOM 1522 C CA . VAL B 1 6 ? 1.936 20.859 -8.656 1 82.44 6 VAL B CA 1
ATOM 1523 C C . VAL B 1 6 ? 1.866 20.25 -7.262 1 82.44 6 VAL B C 1
ATOM 1525 O O . VAL B 1 6 ? 2.236 19.094 -7.07 1 82.44 6 VAL B O 1
ATOM 1528 N N . ASP B 1 7 ? 1.477 21.094 -6.336 1 90 7 ASP B N 1
ATOM 1529 C CA . ASP B 1 7 ? 1.238 20.578 -4.992 1 90 7 ASP B CA 1
ATOM 1530 C C . ASP B 1 7 ? -0.073 19.797 -4.926 1 90 7 ASP B C 1
ATOM 1532 O O . ASP B 1 7 ? -1.148 20.359 -5.141 1 90 7 ASP B O 1
ATOM 1536 N N . MET B 1 8 ? 0.016 18.547 -4.547 1 91.25 8 MET B N 1
ATOM 1537 C CA . MET B 1 8 ? -1.16 17.688 -4.531 1 91.25 8 MET B CA 1
ATOM 1538 C C . MET B 1 8 ? -1.8 17.656 -3.146 1 91.25 8 MET B C 1
ATOM 1540 O O . MET B 1 8 ? -2.871 17.078 -2.961 1 91.25 8 MET B O 1
ATOM 1544 N N . ALA B 1 9 ? -1.205 18.328 -2.186 1 95.44 9 ALA B N 1
ATOM 1545 C CA . ALA B 1 9 ? -1.681 18.266 -0.806 1 95.44 9 ALA B CA 1
ATOM 1546 C C . ALA B 1 9 ? -2.658 19.406 -0.514 1 95.44 9 ALA B C 1
ATOM 1548 O O . ALA B 1 9 ? -2.576 20.047 0.536 1 95.44 9 ALA B O 1
ATOM 1549 N N . VAL B 1 10 ? -3.496 19.688 -1.473 1 96.25 10 VAL B N 1
ATOM 1550 C CA . VAL B 1 10 ? -4.535 20.703 -1.342 1 96.25 10 VAL B CA 1
ATOM 1551 C C . VAL B 1 10 ? -5.855 20.156 -1.879 1 96.25 10 VAL B C 1
ATOM 1553 O O . VAL B 1 10 ? -5.871 19.312 -2.768 1 96.25 10 VAL B O 1
ATOM 1556 N N . PRO B 1 11 ? -6.957 20.656 -1.265 1 97.56 11 PRO B N 1
ATOM 1557 C CA . PRO B 1 11 ? -8.258 20.172 -1.73 1 97.56 11 PRO B CA 1
ATOM 1558 C C . PRO B 1 11 ? -8.461 20.391 -3.23 1 97.56 11 PRO B C 1
ATOM 1560 O O . PRO B 1 11 ? -7.98 21.375 -3.791 1 97.56 11 PRO B O 1
ATOM 1563 N N . ASN B 1 12 ? -9.117 19.5 -3.871 1 96.38 12 ASN B N 1
ATOM 1564 C CA . ASN B 1 12 ? -9.555 19.562 -5.266 1 96.38 12 ASN B CA 1
ATOM 1565 C C . ASN B 1 12 ? -11 19.125 -5.422 1 96.38 12 ASN B C 1
ATOM 1567 O O . ASN B 1 12 ? -11.719 18.969 -4.43 1 96.38 12 ASN B O 1
ATOM 1571 N N . GLU B 1 13 ? -11.492 18.922 -6.605 1 96.81 13 GLU B N 1
ATOM 1572 C CA . GLU B 1 13 ? -12.906 18.641 -6.859 1 96.81 13 GLU B CA 1
ATOM 1573 C C . GLU B 1 13 ? -13.281 17.234 -6.387 1 96.81 13 GLU B C 1
ATOM 1575 O O . GLU B 1 13 ? -14.461 16.922 -6.23 1 96.81 13 GLU B O 1
ATOM 1580 N N . GLY B 1 14 ? -12.297 16.391 -6.129 1 97.31 14 GLY B N 1
ATOM 1581 C CA . GLY B 1 14 ? -12.57 15.016 -5.715 1 97.31 14 GLY B CA 1
ATOM 1582 C C . GLY B 1 14 ? -12.719 14.867 -4.215 1 97.31 14 GLY B C 1
ATOM 1583 O O . GLY B 1 14 ? -13.125 13.812 -3.729 1 97.31 14 GLY B O 1
ATOM 1584 N N . TRP B 1 15 ? -12.453 15.914 -3.463 1 97.88 15 TRP B N 1
ATOM 1585 C CA . TRP B 1 15 ? -12.594 15.867 -2.012 1 97.88 15 TRP B CA 1
ATOM 1586 C C . TRP B 1 15 ? -14.055 16.016 -1.599 1 97.88 15 TRP B C 1
ATOM 1588 O O . TRP B 1 15 ? -14.789 16.828 -2.172 1 97.88 15 TRP B O 1
ATOM 1598 N N . SER B 1 16 ? -14.422 15.258 -0.617 1 97.94 16 SER B N 1
ATOM 1599 C CA . SER B 1 16 ? -15.734 15.477 -0.01 1 97.94 16 SER B CA 1
ATOM 1600 C C . SER B 1 16 ? -15.781 16.812 0.73 1 97.94 16 SER B C 1
ATOM 1602 O O . SER B 1 16 ? -14.742 17.375 1.079 1 97.94 16 SER B O 1
ATOM 1604 N N . ASP B 1 17 ? -16.969 17.266 0.96 1 98.19 17 ASP B N 1
ATOM 1605 C CA . ASP B 1 17 ? -17.125 18.5 1.726 1 98.19 17 ASP B CA 1
ATOM 1606 C C . ASP B 1 17 ? -16.547 18.359 3.127 1 98.19 17 ASP B C 1
ATOM 1608 O O . ASP B 1 17 ? -15.914 19.281 3.639 1 98.19 17 ASP B O 1
ATOM 1612 N N . GLU B 1 18 ? -16.766 17.234 3.674 1 98.62 18 GLU B N 1
ATOM 1613 C CA . GLU B 1 18 ? -16.234 16.984 5.012 1 98.62 18 GLU B CA 1
ATOM 1614 C C . GLU B 1 18 ? -14.711 16.984 5.004 1 98.62 18 GLU B C 1
ATOM 1616 O O . GLU B 1 18 ? -14.078 17.516 5.914 1 98.62 18 GLU B O 1
ATOM 1621 N N . SER B 1 19 ? -14.102 16.344 4.02 1 98.69 19 SER B N 1
ATOM 1622 C CA . SER B 1 19 ? -12.648 16.359 3.904 1 98.69 19 SER B CA 1
ATOM 1623 C C . SER B 1 19 ? -12.109 17.781 3.756 1 98.69 19 SER B C 1
ATOM 1625 O O . SER B 1 19 ? -11.094 18.125 4.359 1 98.69 19 SER B O 1
ATOM 1627 N N . LYS B 1 20 ? -12.789 18.578 2.982 1 98.69 20 LYS B N 1
ATOM 1628 C CA . LYS B 1 20 ? -12.383 19.969 2.816 1 98.69 20 LYS B CA 1
ATOM 1629 C C . LYS B 1 20 ? -12.477 20.734 4.137 1 98.69 20 LYS B C 1
ATOM 1631 O O . LYS B 1 20 ? -11.609 21.547 4.453 1 98.69 20 LYS B O 1
ATOM 1636 N N . LEU B 1 21 ? -13.531 20.484 4.809 1 98.62 21 LEU B N 1
ATOM 1637 C CA . LEU B 1 21 ? -13.719 21.109 6.113 1 98.62 21 LEU B CA 1
ATOM 1638 C C . LEU B 1 21 ? -12.562 20.766 7.047 1 98.62 21 LEU B C 1
ATOM 1640 O O . LEU B 1 21 ? -12.016 21.656 7.711 1 98.62 21 LEU B O 1
ATOM 1644 N N . TRP B 1 22 ? -12.172 19.547 7.074 1 98.69 22 TRP B N 1
ATOM 1645 C CA . TRP B 1 22 ? -11.094 19.109 7.965 1 98.69 22 TRP B CA 1
ATOM 1646 C C . TRP B 1 22 ? -9.75 19.656 7.488 1 98.69 22 TRP B C 1
ATOM 1648 O O . TRP B 1 22 ? -8.891 20 8.305 1 98.69 22 TRP B O 1
ATOM 1658 N N . PHE B 1 23 ? -9.578 19.719 6.172 1 98.81 23 PHE B N 1
ATOM 1659 C CA . PHE B 1 23 ? -8.383 20.391 5.66 1 98.81 23 PHE B CA 1
ATOM 1660 C C . PHE B 1 23 ? -8.289 21.812 6.188 1 98.81 23 PHE B C 1
ATOM 1662 O O . PHE B 1 23 ? -7.238 22.234 6.68 1 98.81 23 PHE B O 1
ATOM 1669 N N . ASN B 1 24 ? -9.367 22.484 6.098 1 98.69 24 ASN B N 1
ATOM 1670 C CA . ASN B 1 24 ? -9.383 23.875 6.527 1 98.69 24 ASN B CA 1
ATOM 1671 C C . ASN B 1 24 ? -9.125 24 8.023 1 98.69 24 ASN B C 1
ATOM 1673 O O . ASN B 1 24 ? -8.398 24.906 8.461 1 98.69 24 ASN B O 1
ATOM 1677 N N . LYS B 1 25 ? -9.734 23.141 8.789 1 98.44 25 LYS B N 1
ATOM 1678 C CA . LYS B 1 25 ? -9.508 23.141 10.234 1 98.44 25 LYS B CA 1
ATOM 1679 C C . LYS B 1 25 ? -8.031 22.906 10.555 1 98.44 25 LYS B C 1
ATOM 1681 O O . LYS B 1 25 ? -7.465 23.625 11.391 1 98.44 25 LYS B O 1
ATOM 1686 N N . LEU B 1 26 ? -7.414 21.953 9.914 1 98.38 26 LEU B N 1
ATOM 1687 C CA . LEU B 1 26 ? -6.004 21.656 10.148 1 98.38 26 LEU B CA 1
ATOM 1688 C C . LEU B 1 26 ? -5.121 22.781 9.633 1 98.38 26 LEU B C 1
ATOM 1690 O O . LEU B 1 26 ? -4.121 23.141 10.266 1 98.38 26 LEU B O 1
ATOM 1694 N N . ASN B 1 27 ? -5.535 23.328 8.5 1 98.31 27 ASN B N 1
ATOM 1695 C CA . ASN B 1 27 ? -4.773 24.438 7.926 1 98.31 27 ASN B CA 1
ATOM 1696 C C . ASN B 1 27 ? -4.801 25.656 8.828 1 98.31 27 ASN B C 1
ATOM 1698 O O . ASN B 1 27 ? -3.836 26.438 8.867 1 98.31 27 ASN B O 1
ATOM 1702 N N . GLU B 1 28 ? -5.863 25.859 9.555 1 98.06 28 GLU B N 1
ATOM 1703 C CA . GLU B 1 28 ? -5.965 26.953 10.508 1 98.06 28 GLU B CA 1
ATOM 1704 C C . GLU B 1 28 ? -4.91 26.844 11.609 1 98.06 28 GLU B C 1
ATOM 1706 O O . GLU B 1 28 ? -4.438 27.844 12.133 1 98.06 28 GLU B O 1
ATOM 1711 N N . LEU B 1 29 ? -4.539 25.609 11.906 1 96.5 29 LEU B N 1
ATOM 1712 C CA . LEU B 1 29 ? -3.541 25.391 12.945 1 96.5 29 LEU B CA 1
ATOM 1713 C C . LEU B 1 29 ? -2.191 25.969 12.539 1 96.5 29 LEU B C 1
ATOM 1715 O O . LEU B 1 29 ? -1.334 26.219 13.391 1 96.5 29 LEU B O 1
ATOM 1719 N N . THR B 1 30 ? -1.979 26.156 11.25 1 97.38 30 THR B N 1
ATOM 1720 C CA . THR B 1 30 ? -0.683 26.625 10.766 1 97.38 30 THR B CA 1
ATOM 1721 C C . THR B 1 30 ? -0.495 28.109 11.062 1 97.38 30 THR B C 1
ATOM 1723 O O . THR B 1 30 ? 0.625 28.625 11.008 1 97.38 30 THR B O 1
ATOM 1726 N N . LYS B 1 31 ? -1.535 28.797 11.398 1 96.75 31 LYS B N 1
ATOM 1727 C CA . LYS B 1 31 ? -1.484 30.234 11.633 1 96.75 31 LYS B CA 1
ATOM 1728 C C . LYS B 1 31 ? -0.631 30.578 12.852 1 96.75 31 LYS B C 1
ATOM 1730 O O . LYS B 1 31 ? -0.018 31.641 12.914 1 96.75 31 LYS B O 1
ATOM 1735 N N . SER B 1 32 ? -0.617 29.656 13.781 1 93.69 32 SER B N 1
ATOM 1736 C CA . SER B 1 32 ? 0.166 29.875 14.992 1 93.69 32 SER B CA 1
ATOM 1737 C C . SER B 1 32 ? 1.66 29.734 14.719 1 93.69 32 SER B C 1
ATOM 1739 O O . SER B 1 32 ? 2.486 30.156 15.531 1 93.69 32 SER B O 1
ATOM 1741 N N . GLY B 1 33 ? 2.041 29.062 13.602 1 94.25 33 GLY B N 1
ATOM 1742 C CA . GLY B 1 33 ? 3.436 28.797 13.281 1 94.25 33 GLY B CA 1
ATOM 1743 C C . GLY B 1 33 ? 3.941 27.484 13.852 1 94.25 33 GLY B C 1
ATOM 1744 O O . GLY B 1 33 ? 5.023 27.031 13.492 1 94.25 33 GLY B O 1
ATOM 1745 N N . GLU B 1 34 ? 3.168 26.875 14.695 1 95.12 34 GLU B N 1
ATOM 1746 C CA . GLU B 1 34 ? 3.57 25.625 15.328 1 95.12 34 GLU B CA 1
ATOM 1747 C C . GLU B 1 34 ? 3.381 24.438 14.383 1 95.12 34 GLU B C 1
ATOM 1749 O O . GLU B 1 34 ? 4.07 23.422 14.508 1 95.12 34 GLU B O 1
ATOM 1754 N N . TRP B 1 35 ? 2.42 24.562 13.547 1 97.75 35 TRP B N 1
ATOM 1755 C CA . TRP B 1 35 ? 2.111 23.531 12.562 1 97.75 35 TRP B CA 1
ATOM 1756 C C . TRP B 1 35 ? 2.5 23.984 11.156 1 97.75 35 TRP B C 1
ATOM 1758 O O . TRP B 1 35 ? 2.414 25.172 10.836 1 97.75 35 TRP B O 1
ATOM 1768 N N . LYS B 1 36 ? 2.977 23.016 10.398 1 98 36 LYS B N 1
ATOM 1769 C CA . LYS B 1 36 ? 3.33 23.266 9 1 98 36 LYS B CA 1
ATOM 1770 C C . LYS B 1 36 ? 2.639 22.266 8.07 1 98 36 LYS B C 1
ATOM 1772 O O 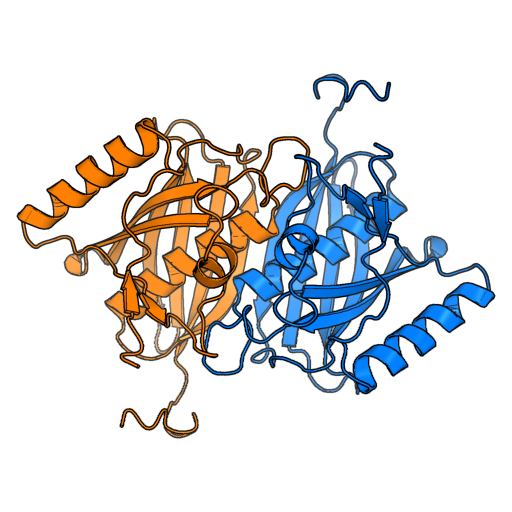. LYS B 1 36 ? 2.684 21.062 8.305 1 98 36 LYS B O 1
ATOM 1777 N N . LYS B 1 37 ? 1.949 22.781 7.094 1 98.12 37 LYS B N 1
ATOM 1778 C CA . LYS B 1 37 ? 1.413 21.906 6.055 1 98.12 37 LYS B CA 1
ATOM 1779 C C . LYS B 1 37 ? 2.533 21.328 5.199 1 98.12 37 LYS B C 1
ATOM 1781 O O . LYS B 1 37 ? 3.408 22.047 4.727 1 98.12 37 LYS B O 1
ATOM 1786 N N . MET B 1 38 ? 2.504 20.062 5.027 1 96.56 38 MET B N 1
ATOM 1787 C CA . MET B 1 38 ? 3.51 19.391 4.211 1 96.56 38 MET B CA 1
ATOM 1788 C C . MET B 1 38 ? 3.092 19.375 2.744 1 96.56 38 MET B C 1
ATOM 1790 O O . MET B 1 38 ? 2.039 18.828 2.406 1 96.56 38 MET B O 1
ATOM 1794 N N . LYS B 1 39 ? 3.951 19.906 1.938 1 91.69 39 LYS B N 1
ATOM 1795 C CA . LYS B 1 39 ? 3.682 19.891 0.502 1 91.69 39 LYS B CA 1
ATOM 1796 C C . LYS B 1 39 ? 4.062 18.547 -0.112 1 91.69 39 LYS B C 1
ATOM 1798 O O . LYS B 1 39 ? 4.883 17.812 0.445 1 91.69 39 LYS B O 1
ATOM 1803 N N . SER B 1 40 ? 3.402 18.25 -1.125 1 88.19 40 SER B N 1
ATOM 1804 C CA . SER B 1 40 ? 3.662 17.031 -1.873 1 88.19 40 SER B CA 1
ATOM 1805 C C . SER B 1 40 ? 3.578 17.266 -3.377 1 88.19 40 SER B C 1
ATOM 1807 O O . SER B 1 40 ? 2.494 17.219 -3.961 1 88.19 40 SER B O 1
ATOM 1809 N N . PHE B 1 41 ? 4.723 17.359 -4.031 1 81.88 41 PHE B N 1
ATOM 1810 C CA . PHE B 1 41 ? 4.766 17.828 -5.41 1 81.88 41 PHE B CA 1
ATOM 1811 C C . PHE B 1 41 ? 4.871 16.656 -6.379 1 81.88 41 PHE B C 1
ATOM 1813 O O . PHE B 1 41 ? 5.516 15.648 -6.074 1 81.88 41 PHE B O 1
ATOM 1820 N N . VAL B 1 42 ? 4.172 16.719 -7.379 1 79.94 42 VAL B N 1
ATOM 1821 C CA . VAL B 1 42 ? 4.375 15.828 -8.523 1 79.94 42 VAL B CA 1
ATOM 1822 C C . VAL B 1 42 ? 4.891 16.641 -9.711 1 79.94 42 VAL B C 1
ATOM 1824 O O . VAL B 1 42 ? 4.523 17.797 -9.891 1 79.94 42 VAL B O 1
ATOM 1827 N N . HIS B 1 43 ? 5.969 16.156 -10.305 1 67 43 HIS B N 1
ATOM 1828 C CA . HIS B 1 43 ? 6.492 16.828 -11.492 1 67 43 HIS B CA 1
ATOM 1829 C C . HIS B 1 43 ? 5.578 16.609 -12.695 1 67 43 HIS B C 1
ATOM 1831 O O . HIS B 1 43 ? 4.965 15.555 -12.836 1 67 43 HIS B O 1
ATOM 1837 N N . GLY B 1 44 ? 4.926 17.656 -13.289 1 54.47 44 GLY B N 1
ATOM 1838 C CA . GLY B 1 44 ? 4.074 17.547 -14.469 1 54.47 44 GLY B CA 1
ATOM 1839 C C . GLY B 1 44 ? 4.371 16.328 -15.32 1 54.47 44 GLY B C 1
ATOM 1840 O O . GLY B 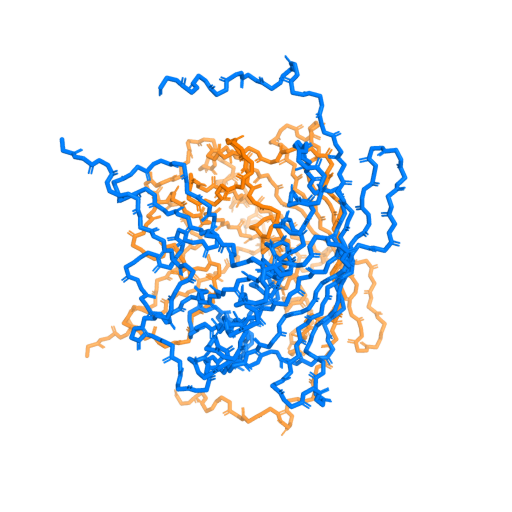1 44 ? 3.75 15.281 -15.148 1 54.47 44 GLY B O 1
ATOM 1841 N N . LYS B 1 45 ? 5.246 16.578 -16.375 1 44.97 45 LYS B N 1
ATOM 1842 C CA . LYS B 1 45 ? 5.535 15.531 -17.359 1 44.97 45 LYS B CA 1
ATOM 1843 C C . LYS B 1 45 ? 6.285 14.367 -16.719 1 44.97 45 LYS B C 1
ATOM 1845 O O . LYS B 1 45 ? 6.434 13.305 -17.328 1 44.97 45 LYS B O 1
ATOM 1850 N N . TYR B 1 46 ? 7.285 14.523 -15.672 1 45.44 46 TYR B N 1
ATOM 1851 C CA . TYR B 1 46 ? 8.461 13.688 -15.469 1 45.44 46 TYR B CA 1
ATOM 1852 C C . TYR B 1 46 ? 8.141 12.523 -14.539 1 45.44 46 TYR B C 1
ATOM 1854 O O . TYR B 1 46 ? 7.137 12.539 -13.828 1 45.44 46 TYR B O 1
ATOM 1862 N N . SER B 1 47 ? 9.281 11.383 -14.359 1 46.41 47 SER B N 1
ATOM 1863 C CA . SER B 1 47 ? 9.891 10.094 -14.047 1 46.41 47 SER B CA 1
ATOM 1864 C C . SER B 1 47 ? 9.758 9.766 -12.562 1 46.41 47 SER B C 1
ATOM 1866 O O . SER B 1 47 ? 9.586 8.602 -12.195 1 46.41 47 SER B O 1
ATOM 1868 N N . LYS B 1 48 ? 10.234 10.766 -11.633 1 53.91 48 LYS B N 1
ATOM 1869 C CA . LYS B 1 48 ? 10.391 10.375 -10.234 1 53.91 48 LYS B CA 1
ATOM 1870 C C . LYS B 1 48 ? 9.164 10.758 -9.414 1 53.91 48 LYS B C 1
ATOM 1872 O O . LYS B 1 48 ? 8.828 11.938 -9.312 1 53.91 48 LYS B O 1
ATOM 1877 N N . ALA B 1 49 ? 8.164 9.797 -9.375 1 69.56 49 ALA B N 1
ATOM 1878 C CA . ALA B 1 49 ? 6.953 10.273 -8.703 1 69.56 49 ALA B CA 1
ATOM 1879 C C . ALA B 1 49 ? 6.609 9.406 -7.5 1 69.56 49 ALA B C 1
ATOM 1881 O O . ALA B 1 49 ? 6.77 8.18 -7.547 1 69.56 49 ALA B O 1
ATOM 1882 N N . LEU B 1 50 ? 6.438 10.055 -6.445 1 87.75 50 LEU B N 1
ATOM 1883 C CA . LEU B 1 50 ? 5.969 9.461 -5.203 1 87.75 50 LEU B CA 1
ATOM 1884 C C . LEU B 1 50 ? 4.707 8.633 -5.441 1 87.75 50 LEU B C 1
ATOM 1886 O O . LEU B 1 50 ? 3.707 9.148 -5.945 1 87.75 50 LEU B O 1
ATOM 1890 N N . PHE B 1 51 ? 4.785 7.422 -5.125 1 93.69 51 PHE B N 1
ATOM 1891 C CA . PHE B 1 51 ? 3.77 6.422 -5.43 1 93.69 51 PHE B CA 1
ATOM 1892 C C . PHE B 1 51 ? 2.375 6.941 -5.098 1 93.69 51 PHE B C 1
ATOM 1894 O O . PHE B 1 51 ? 1.504 6.996 -5.969 1 93.69 51 PHE B O 1
ATOM 1901 N N . THR B 1 52 ? 2.137 7.453 -3.877 1 94.88 52 THR B N 1
ATOM 1902 C CA . THR B 1 52 ? 0.805 7.789 -3.387 1 94.88 52 THR B CA 1
ATOM 1903 C C . THR B 1 52 ? 0.269 9.031 -4.09 1 94.88 52 THR B C 1
ATOM 1905 O O . THR B 1 52 ? -0.93 9.32 -4.035 1 94.88 52 THR B O 1
ATOM 1908 N N . ARG B 1 53 ? 1.117 9.727 -4.742 1 92.94 53 ARG B N 1
ATOM 1909 C CA . ARG B 1 53 ? 0.673 10.883 -5.52 1 92.94 53 ARG B CA 1
ATOM 1910 C C . ARG B 1 53 ? 0.539 10.523 -6.996 1 92.94 53 ARG B C 1
ATOM 1912 O O . ARG B 1 53 ? -0.409 10.953 -7.66 1 92.94 53 ARG B O 1
ATOM 1919 N N . SER B 1 54 ? 1.423 9.727 -7.461 1 90.75 54 SER B N 1
ATOM 1920 C CA . SER B 1 54 ? 1.436 9.344 -8.867 1 90.75 54 SER B CA 1
ATOM 1921 C C . SER B 1 54 ? 0.132 8.664 -9.273 1 90.75 54 SER B C 1
ATOM 1923 O O . SER B 1 54 ? -0.382 8.883 -10.367 1 90.75 54 SER B O 1
ATOM 1925 N N . VAL B 1 55 ? -0.396 7.914 -8.398 1 91.56 55 VAL B N 1
ATOM 1926 C CA . VAL B 1 55 ? -1.604 7.164 -8.727 1 91.56 55 VAL B CA 1
ATOM 1927 C C . VAL B 1 55 ? -2.781 8.125 -8.891 1 91.56 55 VAL B C 1
ATOM 1929 O O . VAL B 1 55 ? -3.764 7.797 -9.562 1 91.56 55 VAL B O 1
ATOM 1932 N N . SER B 1 56 ? -2.686 9.242 -8.312 1 90.81 56 SER B N 1
ATOM 1933 C CA . SER B 1 56 ? -3.824 10.156 -8.242 1 90.81 56 SER B CA 1
ATOM 1934 C C . SER B 1 56 ? -3.771 11.188 -9.359 1 90.81 56 SER B C 1
ATOM 1936 O O . SER B 1 56 ? -4.75 11.891 -9.609 1 90.81 56 SER B O 1
ATOM 1938 N N . VAL B 1 57 ? -2.648 11.266 -10.016 1 87.88 57 VAL B N 1
ATOM 1939 C CA . VAL B 1 57 ? -2.506 12.258 -11.078 1 87.88 57 VAL B CA 1
ATOM 1940 C C . VAL B 1 57 ? -3.535 11.984 -12.172 1 87.88 57 VAL B C 1
ATOM 1942 O O . VAL B 1 57 ? -3.592 10.883 -12.719 1 87.88 57 VAL B O 1
ATOM 1945 N N . GLY B 1 58 ? -4.367 12.992 -12.445 1 87.62 58 GLY B N 1
ATOM 1946 C CA . GLY B 1 58 ? -5.359 12.875 -13.5 1 87.62 58 GLY B CA 1
ATOM 1947 C C . GLY B 1 58 ? -6.613 12.148 -13.062 1 87.62 58 GLY B C 1
ATOM 1948 O O . GLY B 1 58 ? -7.516 11.914 -13.867 1 87.62 58 GLY B O 1
ATOM 1949 N N . HIS B 1 59 ? -6.691 11.797 -11.781 1 91.75 59 HIS B N 1
ATOM 1950 C CA . HIS B 1 59 ? -7.828 11.031 -11.273 1 91.75 59 HIS B CA 1
ATOM 1951 C C . HIS B 1 59 ? -8.305 11.586 -9.93 1 91.75 59 HIS B C 1
ATOM 1953 O O . HIS B 1 59 ? -8.328 10.867 -8.93 1 91.75 59 HIS B O 1
ATOM 1959 N N . PRO B 1 60 ? -8.742 12.836 -9.969 1 94.25 60 PRO B N 1
ATOM 1960 C CA . PRO B 1 60 ? -9.172 13.43 -8.695 1 94.25 60 PRO B CA 1
ATOM 1961 C C . PRO B 1 60 ? -10.234 12.602 -7.988 1 94.25 60 PRO B C 1
ATOM 1963 O O . PRO B 1 60 ? -11.25 12.242 -8.594 1 94.25 60 PRO B O 1
ATOM 1966 N N . GLY B 1 61 ? -9.961 12.219 -6.797 1 95.75 61 GLY B N 1
ATOM 1967 C CA . GLY B 1 61 ? -10.922 11.57 -5.93 1 95.75 61 GLY B CA 1
ATOM 1968 C C . GLY B 1 61 ? -11.016 10.07 -6.152 1 95.75 61 GLY B C 1
ATOM 1969 O O . GLY B 1 61 ? -11.812 9.391 -5.508 1 95.75 61 GLY B O 1
ATOM 1970 N N . LYS B 1 62 ? -10.219 9.469 -6.984 1 94.69 62 LYS B N 1
ATOM 1971 C CA . LYS B 1 62 ? -10.398 8.062 -7.352 1 94.69 62 LYS B CA 1
ATOM 1972 C C . LYS B 1 62 ? -9.43 7.168 -6.586 1 94.69 62 LYS B C 1
ATOM 1974 O O . LYS B 1 62 ? -9.68 5.977 -6.406 1 94.69 62 LYS B O 1
ATOM 1979 N N . PHE B 1 63 ? -8.328 7.773 -6.172 1 96.19 63 PHE B N 1
ATOM 1980 C CA . PHE B 1 63 ? -7.316 7.016 -5.441 1 96.19 63 PHE B CA 1
ATOM 1981 C C . PHE B 1 63 ? -7.043 7.652 -4.082 1 96.19 63 PHE B C 1
ATOM 1983 O O . PHE B 1 63 ? -7.934 7.723 -3.234 1 96.19 63 PHE B O 1
ATOM 1990 N N . PHE B 1 64 ? -5.812 8.219 -3.848 1 96.94 64 PHE B N 1
ATOM 1991 C CA . PHE B 1 64 ? -5.488 8.812 -2.557 1 96.94 64 PHE B CA 1
ATOM 1992 C C . PHE B 1 64 ? -5.645 10.328 -2.6 1 96.94 64 PHE B C 1
ATOM 1994 O O . PHE B 1 64 ? -5.02 11 -3.422 1 96.94 64 PHE B O 1
ATOM 2001 N N . GLU B 1 65 ? -6.441 10.867 -1.762 1 97.88 65 GLU B N 1
ATOM 2002 C CA . GLU B 1 65 ? -6.438 12.289 -1.435 1 97.88 65 GLU B CA 1
ATOM 2003 C C . GLU B 1 65 ? -6.035 12.523 0.02 1 97.88 65 GLU B C 1
ATOM 2005 O O . GLU B 1 65 ? -6.602 11.914 0.93 1 97.88 65 GLU B O 1
ATOM 2010 N N . TYR B 1 66 ? -4.984 13.367 0.193 1 98.5 66 TYR B N 1
ATOM 2011 C CA . TYR B 1 66 ? -4.594 13.57 1.584 1 98.5 66 TYR B CA 1
ATOM 2012 C C . TYR B 1 66 ? -3.783 14.852 1.738 1 98.5 66 TYR B C 1
ATOM 2014 O O . TYR B 1 66 ? -3.229 15.359 0.764 1 98.5 66 TYR B O 1
ATOM 2022 N N . ALA B 1 67 ? -3.744 15.383 2.895 1 98.69 67 ALA B N 1
ATOM 2023 C CA . ALA B 1 67 ? -2.891 16.469 3.348 1 98.69 67 ALA B CA 1
ATOM 2024 C C . ALA B 1 67 ? -2.408 16.234 4.777 1 98.69 67 ALA B C 1
ATOM 2026 O O . ALA B 1 67 ? -3.184 15.82 5.637 1 98.69 67 ALA B O 1
ATOM 2027 N N . PHE B 1 68 ? -1.144 16.438 4.938 1 98.75 68 PHE B N 1
ATOM 2028 C CA . PHE B 1 68 ? -0.513 16.203 6.234 1 98.75 68 PHE B CA 1
ATOM 2029 C C . PHE B 1 68 ? 0.028 17.516 6.809 1 98.75 68 PHE B C 1
ATOM 2031 O O . PHE B 1 68 ? 0.499 18.375 6.062 1 98.75 68 PHE B O 1
ATOM 2038 N N . PHE B 1 69 ? -0.064 17.656 8.117 1 98.81 69 PHE B N 1
ATOM 2039 C CA . PHE B 1 69 ? 0.424 18.797 8.898 1 98.81 69 PHE B CA 1
ATOM 2040 C C . PHE B 1 69 ? 1.308 18.328 10.047 1 98.81 69 PHE B C 1
ATOM 2042 O O . PHE B 1 69 ? 0.923 17.438 10.805 1 98.81 69 PHE B O 1
ATOM 2049 N N . CYS B 1 70 ? 2.479 18.953 10.156 1 98.44 70 CYS B N 1
ATOM 2050 C CA . CYS B 1 70 ? 3.422 18.484 11.164 1 98.44 70 CYS B CA 1
ATOM 2051 C C . CYS B 1 70 ? 3.684 19.562 12.211 1 98.44 70 CYS B C 1
ATOM 2053 O O . CYS B 1 70 ? 3.711 20.75 11.883 1 98.44 70 CYS B O 1
ATOM 2055 N N . ASN B 1 71 ? 3.746 19.125 13.398 1 97.94 71 ASN B N 1
ATOM 2056 C CA . ASN B 1 71 ? 4.254 19.906 14.523 1 97.94 71 ASN B CA 1
ATOM 2057 C C . ASN B 1 71 ? 5.629 19.422 14.969 1 97.94 71 ASN B C 1
ATOM 2059 O O . ASN B 1 71 ? 5.746 18.344 15.562 1 97.94 71 ASN B O 1
ATOM 2063 N N . LYS B 1 72 ? 6.633 20.141 14.695 1 93.12 72 LYS B N 1
ATOM 2064 C CA . LYS B 1 72 ? 8 19.703 14.953 1 93.12 72 LYS B CA 1
ATOM 2065 C C . LYS B 1 72 ? 8.266 19.562 16.453 1 93.12 72 LYS B C 1
ATOM 2067 O O . LYS B 1 72 ? 8.875 18.594 16.891 1 93.12 72 LYS B O 1
ATOM 2072 N N . GLU B 1 73 ? 7.809 20.547 17.203 1 95.06 73 GLU B N 1
ATOM 2073 C CA . GLU B 1 73 ? 8.062 20.547 18.641 1 95.06 73 GLU B CA 1
ATOM 2074 C C . GLU B 1 73 ? 7.457 19.312 19.312 1 95.06 73 GLU B C 1
ATOM 2076 O O . GLU B 1 73 ? 8.086 18.703 20.188 1 95.06 73 GLU B O 1
ATOM 2081 N N . GLU B 1 74 ? 6.293 18.953 18.859 1 96.69 74 GLU B N 1
ATOM 2082 C CA . GLU B 1 74 ? 5.613 17.812 19.469 1 96.69 74 GLU B CA 1
ATOM 2083 C C . GLU B 1 74 ? 5.957 16.516 18.734 1 96.69 74 GLU B C 1
ATOM 2085 O O . GLU B 1 74 ? 5.582 15.43 19.172 1 96.69 74 GLU B O 1
ATOM 2090 N N . SER B 1 75 ? 6.68 16.594 17.641 1 97.62 75 SER B N 1
ATOM 2091 C CA . SER B 1 75 ? 6.98 15.445 16.781 1 97.62 75 SER B CA 1
ATOM 2092 C C . SER B 1 75 ? 5.719 14.656 16.453 1 97.62 75 SER B C 1
ATOM 2094 O O . SER B 1 75 ? 5.672 13.445 16.656 1 97.62 75 SER B O 1
ATOM 2096 N N . MET B 1 76 ? 4.773 15.438 15.922 1 98.5 76 MET B N 1
ATOM 2097 C CA . MET B 1 76 ? 3.465 14.867 15.625 1 98.5 76 MET B CA 1
ATOM 2098 C C . MET B 1 76 ? 2.998 15.273 14.227 1 98.5 76 MET B C 1
ATOM 2100 O O . MET B 1 76 ? 3.4 16.312 13.711 1 98.5 76 MET B O 1
ATOM 2104 N N . LEU B 1 77 ? 2.168 14.43 13.633 1 98.81 77 LEU B N 1
ATOM 2105 C CA . LEU B 1 77 ? 1.495 14.695 12.367 1 98.81 77 LEU B CA 1
ATOM 2106 C C . LEU B 1 77 ? -0.01 14.484 12.492 1 98.81 77 LEU B C 1
ATOM 2108 O O . LEU B 1 77 ? -0.453 13.516 13.117 1 98.81 77 LEU B O 1
ATOM 2112 N N . ARG B 1 78 ? -0.732 15.391 12.039 1 98.88 78 ARG B N 1
ATOM 2113 C CA . ARG B 1 78 ? -2.166 15.25 11.805 1 98.88 78 ARG B CA 1
ATOM 2114 C C . ARG B 1 78 ? -2.5 15.414 10.32 1 98.88 78 ARG B C 1
ATOM 2116 O O . ARG B 1 78 ? -1.836 16.172 9.617 1 98.88 78 ARG B O 1
ATOM 2123 N N . GLY B 1 79 ? -3.486 14.688 9.898 1 98.88 79 GLY B N 1
ATOM 2124 C CA . GLY B 1 79 ? -3.83 14.789 8.484 1 98.88 79 GLY B CA 1
ATOM 2125 C C . GLY B 1 79 ? -5.258 14.375 8.188 1 98.88 79 GLY B C 1
ATOM 2126 O O . GLY B 1 79 ? -5.953 13.852 9.062 1 98.88 79 GLY B O 1
ATOM 2127 N N . VAL B 1 80 ? -5.668 14.734 7.047 1 98.88 80 VAL B N 1
ATOM 2128 C CA . VAL B 1 80 ? -6.938 14.297 6.477 1 98.88 80 VAL B CA 1
ATOM 2129 C C . VAL B 1 80 ? -6.676 13.484 5.203 1 98.88 80 VAL B C 1
ATOM 2131 O O . VAL B 1 80 ? -5.793 13.836 4.414 1 98.88 80 VAL B O 1
ATOM 2134 N N . CYS B 1 81 ? -7.395 12.406 5.098 1 98.5 81 CYS B N 1
ATOM 2135 C CA . CYS B 1 81 ? -7.258 11.523 3.949 1 98.5 81 CYS B CA 1
ATOM 2136 C C . CYS B 1 81 ? -8.617 11.031 3.471 1 98.5 81 CYS B C 1
ATOM 2138 O O . CYS B 1 81 ? -9.586 11.047 4.227 1 98.5 81 CYS B O 1
ATOM 2140 N N . GLN B 1 82 ? -8.656 10.688 2.244 1 98.44 82 GLN B N 1
ATOM 2141 C CA . GLN B 1 82 ? -9.812 10.102 1.579 1 98.44 82 GLN B CA 1
ATOM 2142 C C . GLN B 1 82 ? -9.391 9.055 0.556 1 98.44 82 GLN B C 1
ATOM 2144 O O . GLN B 1 82 ? -8.68 9.367 -0.399 1 98.44 82 GLN B O 1
ATOM 2149 N N . PHE B 1 83 ? -9.812 7.785 0.851 1 98.25 83 PHE B N 1
ATOM 2150 C CA . PHE B 1 83 ? -9.602 6.723 -0.124 1 98.25 83 PHE B CA 1
ATOM 2151 C C . PHE B 1 83 ? -10.688 6.742 -1.193 1 98.25 83 PHE B C 1
ATOM 2153 O O . PHE B 1 83 ? -11.883 6.676 -0.878 1 98.25 83 PHE B O 1
ATOM 2160 N N . GLY B 1 84 ? -10.273 6.809 -2.424 1 96.75 84 GLY B N 1
ATOM 2161 C CA . GLY B 1 84 ? -11.234 6.836 -3.518 1 96.75 84 GLY B CA 1
ATOM 2162 C C . GLY B 1 84 ? -11.758 5.461 -3.889 1 96.75 84 GLY B C 1
ATOM 2163 O O . GLY B 1 84 ? -11.289 4.449 -3.363 1 96.75 84 GLY B O 1
ATOM 2164 N N . SER B 1 85 ? -12.688 5.418 -4.793 1 94.81 85 SER B N 1
ATOM 2165 C CA . SER B 1 85 ? -13.383 4.195 -5.176 1 94.81 85 SER B CA 1
ATOM 2166 C C . SER B 1 85 ? -12.43 3.188 -5.805 1 94.81 85 SER B C 1
ATOM 2168 O O . SER B 1 85 ? -12.672 1.979 -5.754 1 94.81 85 SER B O 1
ATOM 2170 N N . ARG B 1 86 ? -11.305 3.627 -6.316 1 93.94 86 ARG B N 1
ATOM 2171 C CA . ARG B 1 86 ? -10.398 2.736 -7.039 1 93.94 86 ARG B CA 1
ATOM 2172 C C . ARG B 1 86 ? -9.344 2.156 -6.109 1 93.94 86 ARG B C 1
ATOM 2174 O O . ARG B 1 86 ? -8.445 1.442 -6.555 1 93.94 86 ARG B O 1
ATOM 2181 N N . THR B 1 87 ? -9.422 2.451 -4.82 1 96.5 87 THR B N 1
ATOM 2182 C CA . THR B 1 87 ? -8.539 1.841 -3.834 1 96.5 87 THR B CA 1
ATOM 2183 C C . THR B 1 87 ? -9.219 0.656 -3.156 1 96.5 87 THR B C 1
ATOM 2185 O O . THR B 1 87 ? -8.797 0.226 -2.08 1 96.5 87 THR B O 1
ATOM 2188 N N . GLU B 1 88 ? -10.211 0.08 -3.77 1 94.19 88 GLU B N 1
ATOM 2189 C CA . GLU B 1 88 ? -11.078 -0.924 -3.162 1 94.19 88 GLU B CA 1
ATOM 2190 C C . GLU B 1 88 ? -10.375 -2.271 -3.053 1 94.19 88 GLU B C 1
ATOM 2192 O O . GLU B 1 88 ? -9.625 -2.662 -3.953 1 94.19 88 GLU B O 1
ATOM 2197 N N . GLY B 1 89 ? -10.547 -2.859 -1.919 1 93.19 89 GLY B N 1
ATOM 2198 C CA . GLY B 1 89 ? -10.297 -4.273 -1.699 1 93.19 89 GLY B CA 1
ATOM 2199 C C . GLY B 1 89 ? -11.57 -5.074 -1.475 1 93.19 89 GLY B C 1
ATOM 2200 O O . GLY B 1 89 ? -12.25 -5.441 -2.43 1 93.19 89 GLY B O 1
ATOM 2201 N N . PRO B 1 90 ? -11.953 -5.289 -0.191 1 89.56 90 PRO B N 1
ATOM 2202 C CA . PRO B 1 90 ? -13.305 -5.816 -0.005 1 89.56 90 PRO B CA 1
ATOM 2203 C C . PRO B 1 90 ? -14.391 -4.836 -0.441 1 89.56 90 PRO B C 1
ATOM 2205 O O . PRO B 1 90 ? -14.125 -3.637 -0.562 1 89.56 90 PRO B O 1
ATOM 2208 N N . PRO B 1 91 ? -15.492 -5.309 -0.713 1 87.12 91 PRO B N 1
ATOM 2209 C CA . PRO B 1 91 ? -16.562 -4.434 -1.21 1 87.12 91 PRO B CA 1
ATOM 2210 C C . PRO B 1 91 ? -16.766 -3.199 -0.333 1 87.12 91 PRO B C 1
ATOM 2212 O O . PRO B 1 91 ? -16.984 -3.324 0.874 1 87.12 91 PRO B O 1
ATOM 2215 N N . SER B 1 92 ? -16.562 -1.956 -0.918 1 91.5 92 SER B N 1
ATOM 2216 C CA . SER B 1 92 ? -16.875 -0.643 -0.356 1 91.5 92 SER B CA 1
ATOM 2217 C C . SER B 1 92 ? -15.82 -0.225 0.665 1 91.5 92 SER B C 1
ATOM 2219 O O . SER B 1 92 ? -16 0.757 1.388 1 91.5 92 SER B O 1
ATOM 2221 N N . HIS B 1 93 ? -14.781 -1.021 0.712 1 95.56 93 HIS B N 1
ATOM 2222 C CA . HIS B 1 93 ? -13.75 -0.699 1.69 1 95.56 93 HIS B CA 1
ATOM 2223 C C . HIS B 1 93 ? -12.367 -0.715 1.055 1 95.56 93 HIS B C 1
ATOM 2225 O O . HIS B 1 93 ? -12.141 -1.426 0.072 1 95.56 93 HIS B O 1
ATOM 2231 N N . ALA B 1 94 ? -11.531 0.029 1.644 1 97.56 94 ALA B N 1
ATOM 2232 C CA . ALA B 1 94 ? -10.188 0.21 1.097 1 97.56 94 ALA B CA 1
ATOM 2233 C C . ALA B 1 94 ? -9.375 -1.075 1.206 1 97.56 94 ALA B C 1
ATOM 2235 O O . ALA B 1 94 ? -9.492 -1.808 2.193 1 97.56 94 ALA B O 1
ATOM 2236 N N . HIS B 1 95 ? -8.594 -1.322 0.222 1 97.69 95 HIS B N 1
ATOM 2237 C CA . HIS B 1 95 ? -7.625 -2.414 0.209 1 97.69 95 HIS B CA 1
ATOM 2238 C C . HIS B 1 95 ? -6.617 -2.268 1.344 1 97.69 95 HIS B C 1
ATOM 2240 O O . HIS B 1 95 ? -6.172 -1.159 1.645 1 97.69 95 HIS B O 1
ATOM 2246 N N . GLY B 1 96 ? -6.211 -3.357 1.973 1 98.31 96 GLY B N 1
ATOM 2247 C CA . GLY B 1 96 ? -5.23 -3.309 3.045 1 98.31 96 GLY B CA 1
ATOM 2248 C C . GLY B 1 96 ? -3.928 -2.645 2.635 1 98.31 96 GLY B C 1
ATOM 2249 O O . GLY B 1 96 ? -3.303 -1.944 3.436 1 98.31 96 GLY B O 1
ATOM 2250 N N . GLY B 1 97 ? -3.49 -2.932 1.452 1 98.56 97 GLY B N 1
ATOM 2251 C CA . GLY B 1 97 ? -2.299 -2.291 0.92 1 98.56 97 GLY B CA 1
ATOM 2252 C C . GLY B 1 97 ? -2.457 -0.793 0.738 1 98.56 97 GLY B C 1
ATOM 2253 O O . GLY B 1 97 ? -1.493 -0.039 0.882 1 98.56 97 GLY B O 1
ATOM 2254 N N . ALA B 1 98 ? -3.627 -0.353 0.364 1 98.56 98 ALA B N 1
ATOM 2255 C CA . ALA B 1 98 ? -3.898 1.079 0.261 1 98.56 98 ALA B CA 1
ATOM 2256 C C . ALA B 1 98 ? -3.795 1.756 1.625 1 98.56 98 ALA B C 1
ATOM 2258 O O . ALA B 1 98 ? -3.174 2.814 1.755 1 98.56 98 ALA B O 1
ATOM 2259 N N . VAL B 1 99 ? -4.379 1.129 2.611 1 98.88 99 VAL B N 1
ATOM 2260 C CA . VAL B 1 99 ? -4.309 1.635 3.979 1 98.88 99 VAL B CA 1
ATOM 2261 C C . VAL B 1 99 ? -2.854 1.703 4.43 1 98.88 99 VAL B C 1
ATOM 2263 O O . VAL B 1 99 ? -2.414 2.715 4.984 1 98.88 99 VAL B O 1
ATOM 2266 N N . ALA B 1 100 ? -2.092 0.65 4.16 1 98.88 100 ALA B N 1
ATOM 2267 C CA . ALA B 1 100 ? -0.672 0.606 4.508 1 98.88 100 ALA B CA 1
ATOM 2268 C C . ALA B 1 100 ? 0.091 1.742 3.832 1 98.88 100 ALA B C 1
ATOM 2270 O O . ALA B 1 100 ? 1.024 2.303 4.414 1 98.88 100 ALA B O 1
ATOM 2271 N N . SER B 1 101 ? -0.27 2.066 2.615 1 98.69 101 SER B N 1
ATOM 2272 C CA . SER B 1 101 ? 0.411 3.113 1.86 1 98.69 101 SER B CA 1
ATOM 2273 C C . SER B 1 101 ? 0.269 4.469 2.543 1 98.69 101 SER B C 1
ATOM 2275 O O . SER B 1 101 ? 1.224 5.246 2.594 1 98.69 101 SER B O 1
ATOM 2277 N N . ILE B 1 102 ? -0.907 4.777 3.088 1 98.75 102 ILE B N 1
ATOM 2278 C CA . ILE B 1 102 ? -1.13 6.055 3.752 1 98.75 102 ILE B CA 1
ATOM 2279 C C . ILE B 1 102 ? -0.39 6.082 5.09 1 98.75 102 ILE B C 1
ATOM 2281 O O . ILE B 1 102 ? 0.202 7.098 5.457 1 98.75 102 ILE B O 1
ATOM 2285 N N . ILE B 1 103 ? -0.423 4.949 5.809 1 98.88 103 ILE B N 1
ATOM 2286 C CA . ILE B 1 103 ? 0.308 4.871 7.07 1 98.88 103 ILE B CA 1
ATOM 2287 C C . ILE B 1 103 ? 1.801 5.062 6.812 1 98.88 103 ILE B C 1
ATOM 2289 O O . ILE B 1 103 ? 2.471 5.8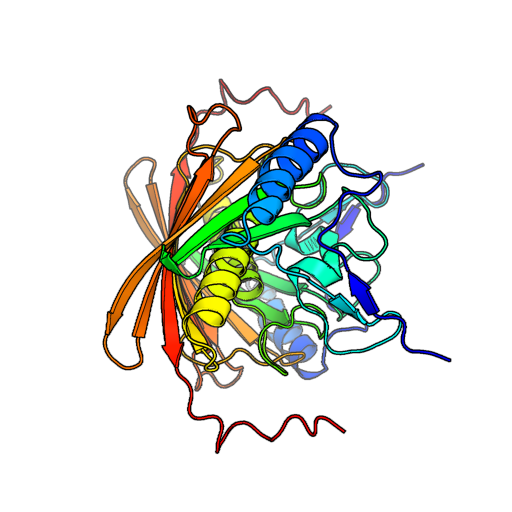05 7.535 1 98.88 103 ILE B O 1
ATOM 2293 N N . ASP B 1 104 ? 2.307 4.445 5.789 1 98.75 104 ASP B N 1
ATOM 2294 C CA . ASP B 1 104 ? 3.703 4.605 5.395 1 98.75 104 ASP B CA 1
ATOM 2295 C C . ASP B 1 104 ? 4.008 6.059 5.039 1 98.75 104 ASP B C 1
ATOM 2297 O O . ASP B 1 104 ? 5.016 6.613 5.48 1 98.75 104 ASP B O 1
ATOM 2301 N N . ALA B 1 105 ? 3.152 6.664 4.234 1 97.5 105 ALA B N 1
ATOM 2302 C CA . ALA B 1 105 ? 3.354 8.047 3.795 1 97.5 105 ALA B CA 1
ATOM 2303 C C . ALA B 1 105 ? 3.355 9 4.98 1 97.5 105 ALA B C 1
ATOM 2305 O O . ALA B 1 105 ? 4.254 9.844 5.105 1 97.5 105 ALA B O 1
ATOM 2306 N N . ALA B 1 106 ? 2.354 8.883 5.867 1 98.62 106 ALA B N 1
ATOM 2307 C CA . ALA B 1 106 ? 2.246 9.766 7.023 1 98.62 106 ALA B CA 1
ATOM 2308 C C . ALA B 1 106 ? 3.455 9.617 7.941 1 98.62 106 ALA B C 1
ATOM 2310 O O . ALA B 1 106 ? 4.051 10.617 8.359 1 98.62 106 ALA B O 1
ATOM 2311 N N . SER B 1 107 ? 3.814 8.367 8.195 1 98.62 107 SER B N 1
ATOM 2312 C CA . SER B 1 107 ? 4.945 8.102 9.078 1 98.62 107 SER B CA 1
ATOM 2313 C C . SER B 1 107 ? 6.254 8.586 8.469 1 98.62 107 SER B C 1
ATOM 2315 O O . SER B 1 107 ? 7.109 9.133 9.164 1 98.62 107 SER B O 1
ATOM 2317 N N . GLY B 1 108 ? 6.383 8.328 7.172 1 97.19 108 GLY B N 1
ATOM 2318 C CA . GLY B 1 108 ? 7.578 8.789 6.48 1 97.19 108 GLY B CA 1
ATOM 2319 C C . GLY B 1 108 ? 7.723 10.297 6.473 1 97.19 108 GLY B C 1
ATOM 2320 O O . GLY B 1 108 ? 8.812 10.82 6.707 1 97.19 108 GLY B O 1
ATOM 2321 N N . VAL B 1 109 ? 6.664 11.016 6.188 1 96.69 109 VAL B N 1
ATOM 2322 C CA . VAL B 1 109 ? 6.676 12.477 6.18 1 96.69 109 VAL B CA 1
ATOM 2323 C C . VAL B 1 109 ? 7.086 13 7.555 1 96.69 109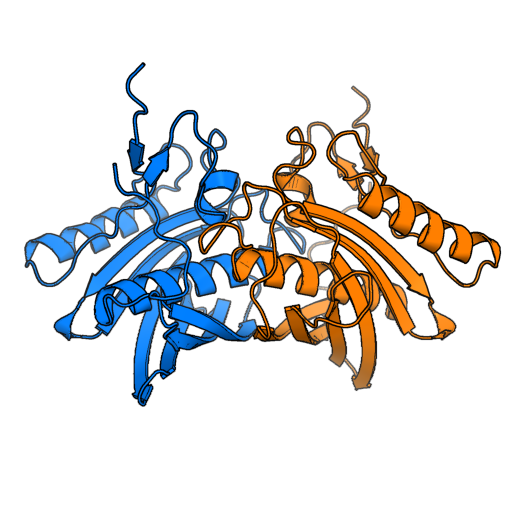 VAL B C 1
ATOM 2325 O O . VAL B 1 109 ? 7.941 13.883 7.66 1 96.69 109 VAL B O 1
ATOM 2328 N N . LEU B 1 110 ? 6.457 12.422 8.594 1 98.06 110 LEU B N 1
ATOM 2329 C CA . LEU B 1 110 ? 6.797 12.859 9.945 1 98.06 110 LEU B CA 1
ATOM 2330 C C . LEU B 1 110 ? 8.266 12.578 10.25 1 98.06 110 LEU B C 1
ATOM 2332 O O . LEU B 1 110 ? 8.977 13.445 10.758 1 98.06 110 LEU B O 1
ATOM 2336 N N . CYS B 1 111 ? 8.672 11.367 9.938 1 96.75 111 CYS B N 1
ATOM 2337 C CA . CYS B 1 111 ? 10.055 10.961 10.203 1 96.75 111 CYS B CA 1
ATOM 2338 C C . CYS B 1 111 ? 11.039 11.906 9.523 1 96.75 111 CYS B C 1
ATOM 2340 O O . CYS B 1 111 ? 11.984 12.375 10.156 1 96.75 111 CYS B O 1
ATOM 2342 N N . HIS B 1 112 ? 10.812 12.164 8.266 1 93.38 112 HIS B N 1
ATOM 2343 C CA . HIS B 1 112 ? 11.711 13.023 7.496 1 93.38 112 HIS B CA 1
ATOM 2344 C C . HIS B 1 112 ? 11.68 14.461 8.016 1 93.38 112 HIS B C 1
ATOM 2346 O O . HIS B 1 112 ? 12.703 15.141 8.031 1 93.38 112 HIS B O 1
ATOM 2352 N N . TYR B 1 113 ? 10.5 14.875 8.383 1 94.12 113 TYR B N 1
ATOM 2353 C CA . TYR B 1 113 ? 10.344 16.234 8.875 1 94.12 113 TYR B CA 1
ATOM 2354 C C . TYR B 1 113 ? 11.117 16.438 10.172 1 94.12 113 TYR B C 1
ATOM 2356 O O . TYR B 1 113 ? 11.773 17.469 10.352 1 94.12 113 TYR B O 1
ATOM 2364 N N . VAL B 1 114 ? 11.102 15.445 11.047 1 93.88 114 VAL B N 1
ATOM 2365 C CA . VAL B 1 114 ? 11.703 15.578 12.367 1 93.88 114 VAL B CA 1
ATOM 2366 C C . VAL B 1 114 ? 13.195 15.297 12.281 1 93.88 114 VAL B C 1
ATOM 2368 O O . VAL B 1 114 ? 14 15.953 12.961 1 93.88 114 VAL B O 1
ATOM 2371 N N . SER B 1 115 ? 13.695 14.375 11.539 1 87.94 115 SER B N 1
ATOM 2372 C CA . SER B 1 115 ? 15.086 13.938 11.531 1 87.94 115 SER B CA 1
ATOM 2373 C C . SER B 1 115 ? 15.906 14.703 10.5 1 87.94 115 SER B C 1
ATOM 2375 O O . SER B 1 115 ? 17.094 14.945 10.703 1 87.94 115 SER B O 1
ATOM 2377 N N . ARG B 1 116 ? 15.445 15.031 9.344 1 82.38 116 ARG B N 1
ATOM 2378 C CA . ARG B 1 116 ? 16.078 15.742 8.234 1 82.38 116 ARG B CA 1
ATOM 2379 C C . ARG B 1 116 ? 17.203 14.914 7.617 1 82.38 116 ARG B C 1
ATOM 2381 O O . ARG B 1 116 ? 18.125 15.461 7.016 1 82.38 116 ARG B O 1
ATOM 2388 N N . VAL B 1 117 ? 17.312 13.625 7.98 1 86.56 117 VAL B N 1
ATOM 2389 C CA . VAL B 1 117 ? 18.25 12.695 7.375 1 86.56 117 VAL B CA 1
ATOM 2390 C C . VAL B 1 117 ? 17.5 11.586 6.648 1 86.56 117 VAL B C 1
ATOM 2392 O O . VAL B 1 117 ? 16.438 11.141 7.109 1 86.56 117 VAL B O 1
ATOM 2395 N N . PRO B 1 118 ? 18.031 11.148 5.527 1 88.19 118 PRO B N 1
ATOM 2396 C CA . PRO B 1 118 ? 17.344 10.094 4.77 1 88.19 118 PRO B CA 1
ATOM 2397 C C . PRO B 1 118 ? 17.156 8.812 5.57 1 88.19 118 PRO B C 1
ATOM 2399 O O . PRO B 1 118 ? 18.094 8.367 6.246 1 88.19 118 PRO B O 1
ATOM 2402 N N . ARG B 1 119 ? 16.016 8.352 5.551 1 93.12 119 ARG B N 1
ATOM 2403 C CA . ARG B 1 119 ? 15.648 7.117 6.23 1 93.12 119 ARG B CA 1
ATOM 2404 C C . ARG B 1 119 ? 14.781 6.238 5.332 1 93.12 119 ARG B C 1
ATOM 2406 O O . ARG B 1 119 ? 14.094 6.742 4.441 1 93.12 119 ARG B O 1
ATOM 2413 N N . VAL B 1 120 ? 14.867 4.902 5.551 1 94.75 120 VAL B N 1
ATOM 2414 C CA . VAL B 1 120 ? 14.047 3.955 4.801 1 94.75 120 VAL B CA 1
ATOM 2415 C C . VAL B 1 120 ? 13.266 3.068 5.77 1 94.75 120 VAL B C 1
ATOM 2417 O O . VAL B 1 120 ? 13.68 2.875 6.918 1 94.75 120 VAL B O 1
ATOM 2420 N N . THR B 1 121 ? 12.156 2.646 5.305 1 97.69 121 THR B N 1
ATOM 2421 C CA . THR B 1 121 ? 11.312 1.776 6.113 1 97.69 121 THR B CA 1
ATOM 2422 C C . THR B 1 121 ? 12.008 0.445 6.383 1 97.69 121 THR B C 1
ATOM 2424 O O . THR B 1 121 ? 12.477 -0.215 5.449 1 97.69 121 THR B O 1
ATOM 2427 N N . ALA B 1 122 ? 12.086 0.052 7.609 1 98.69 122 ALA B N 1
ATOM 2428 C CA . ALA B 1 122 ? 12.695 -1.221 7.992 1 98.69 122 ALA B CA 1
ATOM 2429 C C . ALA B 1 122 ? 11.633 -2.221 8.445 1 98.69 122 ALA B C 1
ATOM 2431 O O . ALA B 1 122 ? 11.781 -3.428 8.234 1 98.69 122 ALA B O 1
ATOM 2432 N N . ASN B 1 123 ? 10.648 -1.714 9.109 1 98.94 123 ASN B N 1
ATOM 2433 C CA . ASN B 1 123 ? 9.523 -2.541 9.523 1 98.94 123 ASN B CA 1
ATOM 2434 C C . ASN B 1 123 ? 8.219 -1.742 9.547 1 98.94 123 ASN B C 1
ATOM 2436 O O . ASN B 1 123 ? 8.219 -0.567 9.914 1 98.94 123 ASN B O 1
ATOM 2440 N N . MET B 1 124 ? 7.176 -2.305 9.164 1 98.88 124 MET B N 1
ATOM 2441 C CA . MET B 1 124 ? 5.828 -1.758 9.273 1 98.88 124 MET B CA 1
ATOM 2442 C C . MET B 1 124 ? 4.855 -2.807 9.797 1 98.88 124 MET B C 1
ATOM 2444 O O . MET B 1 124 ? 4.711 -3.881 9.211 1 98.88 124 MET B O 1
ATOM 2448 N N . ASN B 1 125 ? 4.234 -2.523 10.891 1 98.94 125 ASN B N 1
ATOM 2449 C CA . ASN B 1 125 ? 3.273 -3.398 11.555 1 98.94 125 ASN B CA 1
ATOM 2450 C C . ASN B 1 125 ? 1.923 -2.713 11.734 1 98.94 125 ASN B C 1
ATOM 2452 O O . ASN B 1 125 ? 1.811 -1.737 12.477 1 98.94 125 ASN B O 1
ATOM 2456 N N . ILE B 1 126 ? 0.909 -3.264 11.086 1 98.94 126 ILE B N 1
ATOM 2457 C CA . ILE B 1 126 ? -0.385 -2.588 11.062 1 98.94 126 ILE B CA 1
ATOM 2458 C C . ILE B 1 126 ? -1.466 -3.525 11.602 1 98.94 126 ILE B C 1
ATOM 2460 O O . ILE B 1 126 ? -1.58 -4.668 11.148 1 98.94 126 ILE B O 1
ATOM 2464 N N . ASN B 1 127 ? -2.201 -3.035 12.508 1 98.94 127 ASN B N 1
ATOM 2465 C CA . ASN B 1 127 ? -3.445 -3.664 12.945 1 98.94 127 ASN B CA 1
ATOM 2466 C C . ASN B 1 127 ? -4.656 -3.029 12.266 1 98.94 127 ASN B C 1
ATOM 2468 O O . ASN B 1 127 ? -4.922 -1.839 12.453 1 98.94 127 ASN B O 1
ATOM 2472 N N . TYR B 1 128 ? -5.32 -3.842 11.516 1 98.81 128 TYR B N 1
ATOM 2473 C CA . TYR B 1 128 ? -6.57 -3.412 10.898 1 98.81 128 TYR B CA 1
ATOM 2474 C C . TYR B 1 128 ? -7.75 -3.672 11.828 1 98.81 128 TYR B C 1
ATOM 2476 O O . TYR B 1 128 ? -8.156 -4.82 12.016 1 98.81 128 TYR B O 1
ATOM 2484 N N . ARG B 1 129 ? -8.328 -2.586 12.336 1 98.56 129 ARG B N 1
ATOM 2485 C CA . ARG B 1 129 ? -9.289 -2.701 13.43 1 98.56 129 ARG B CA 1
ATOM 2486 C C . ARG B 1 129 ? -10.719 -2.787 12.891 1 98.56 129 ARG B C 1
ATOM 2488 O O . ARG B 1 129 ? -11.523 -3.574 13.391 1 98.56 129 ARG B O 1
ATOM 2495 N N . ARG B 1 130 ? -11.055 -1.969 11.961 1 97.81 130 ARG B N 1
ATOM 2496 C CA . ARG B 1 130 ? -12.336 -1.942 11.25 1 97.81 130 ARG B CA 1
ATOM 2497 C C . ARG B 1 130 ? -12.125 -1.681 9.758 1 97.81 130 ARG B C 1
ATOM 2499 O O . ARG B 1 130 ? -11.148 -1.036 9.367 1 97.81 130 ARG B O 1
ATOM 2506 N N . PRO B 1 131 ? -13.039 -2.238 8.961 1 96.56 131 PRO B N 1
ATOM 2507 C CA . PRO B 1 131 ? -12.922 -1.909 7.539 1 96.56 131 PRO B CA 1
ATOM 2508 C C . PRO B 1 131 ? -12.906 -0.404 7.281 1 96.56 131 PRO B C 1
ATOM 2510 O O . PRO B 1 131 ? -13.719 0.33 7.855 1 96.56 131 PRO B O 1
ATOM 2513 N N . THR B 1 132 ? -11.938 0.054 6.492 1 98.19 132 THR B N 1
ATOM 2514 C CA . THR B 1 132 ? -11.828 1.47 6.16 1 98.19 132 THR B CA 1
ATOM 2515 C C . THR B 1 132 ? -12.758 1.827 5.004 1 98.19 132 THR B C 1
ATOM 2517 O O . THR B 1 132 ? -12.625 1.294 3.902 1 98.19 132 THR B O 1
ATOM 2520 N N . PRO B 1 133 ? -13.648 2.766 5.195 1 97.88 133 PRO B N 1
ATOM 2521 C CA . PRO B 1 133 ? -14.625 3.051 4.137 1 97.88 133 PRO B CA 1
ATOM 2522 C C . PRO B 1 133 ? -14.023 3.834 2.975 1 97.88 133 PRO B C 1
ATOM 2524 O O . PRO B 1 133 ? -13.07 4.594 3.164 1 97.88 133 PRO B O 1
ATOM 2527 N N . LEU B 1 134 ? -14.633 3.631 1.812 1 97.06 134 LEU B N 1
ATOM 2528 C CA . LEU B 1 134 ? -14.258 4.391 0.624 1 97.06 134 LEU B CA 1
ATOM 2529 C C . LEU B 1 134 ? -15.016 5.715 0.564 1 97.06 134 LEU B C 1
ATOM 2531 O O . LEU B 1 134 ? -16.156 5.805 1.036 1 97.06 134 LEU B O 1
ATOM 2535 N N . CYS B 1 135 ? -14.297 6.691 0.064 1 97.44 135 CYS B N 1
ATOM 2536 C CA . CYS B 1 135 ? -14.898 7.973 -0.285 1 97.44 135 CYS B CA 1
ATOM 2537 C C . CYS B 1 135 ? -15.422 8.688 0.956 1 97.44 135 CYS B C 1
ATOM 2539 O O . CYS B 1 135 ? -16.375 9.469 0.875 1 97.44 135 CYS B O 1
ATOM 2541 N N . GLU B 1 136 ? -14.922 8.328 2.09 1 98.19 136 GLU B N 1
ATOM 2542 C CA . GLU B 1 136 ? -15.227 9.008 3.344 1 98.19 136 GLU B CA 1
ATOM 2543 C C . GLU B 1 136 ? -13.992 9.688 3.92 1 98.19 136 GLU B C 1
ATOM 2545 O O . GLU B 1 136 ? -12.859 9.359 3.545 1 98.19 136 GLU B O 1
ATOM 2550 N N . THR B 1 137 ? -14.281 10.648 4.766 1 98.81 137 THR B N 1
ATOM 2551 C CA . THR B 1 137 ? -13.203 11.383 5.418 1 98.81 137 THR B CA 1
ATOM 2552 C C . THR B 1 137 ? -12.562 10.531 6.52 1 98.81 137 THR B C 1
ATOM 2554 O O . THR B 1 137 ? -13.266 10 7.383 1 98.81 137 THR B O 1
ATOM 2557 N N . ILE B 1 138 ? -11.258 10.422 6.438 1 98.88 138 ILE B N 1
ATOM 2558 C CA . ILE B 1 138 ? -10.453 9.711 7.426 1 98.88 138 ILE B CA 1
ATOM 2559 C C . ILE B 1 138 ? -9.398 10.648 8.008 1 98.88 138 ILE B C 1
ATOM 2561 O O . ILE B 1 138 ? -8.742 11.391 7.27 1 98.88 138 ILE B O 1
ATOM 2565 N N . LEU B 1 139 ? -9.273 10.664 9.312 1 98.94 139 LEU B N 1
ATOM 2566 C CA . LEU B 1 139 ? -8.234 11.461 9.945 1 98.94 139 LEU B CA 1
ATOM 2567 C C . LEU B 1 139 ? -7.008 10.609 10.258 1 98.94 139 LEU B C 1
ATOM 2569 O O . LEU B 1 139 ? -7.137 9.445 10.641 1 98.94 139 LEU B O 1
ATOM 2573 N N . THR B 1 140 ? -5.883 11.195 10.062 1 98.88 140 THR B N 1
ATOM 2574 C CA . THR B 1 140 ? -4.598 10.547 10.305 1 98.88 140 THR B CA 1
ATOM 2575 C C . THR B 1 140 ? -3.848 11.234 11.438 1 98.88 140 THR B C 1
ATOM 2577 O O . THR B 1 140 ? -3.762 12.461 11.477 1 98.88 140 THR B O 1
ATOM 2580 N N . GLU B 1 141 ? -3.34 10.469 12.336 1 98.88 141 GLU B N 1
ATOM 2581 C CA . GLU B 1 141 ? -2.461 10.969 13.383 1 98.88 141 GLU B CA 1
ATOM 2582 C C . GLU B 1 141 ? -1.222 10.086 13.531 1 98.88 141 GLU B C 1
ATOM 2584 O O . GLU B 1 141 ? -1.319 8.859 13.531 1 98.88 141 GLU B O 1
ATOM 2589 N N . ALA B 1 142 ? -0.1 10.719 13.617 1 98.88 142 ALA B N 1
ATOM 2590 C CA . ALA B 1 142 ? 1.157 10.008 13.836 1 98.88 142 ALA B CA 1
ATOM 2591 C C . ALA B 1 142 ? 2.041 10.75 14.836 1 98.88 142 ALA B C 1
ATOM 2593 O O . ALA B 1 142 ? 1.927 11.969 14.992 1 98.88 142 ALA B O 1
ATOM 2594 N N . HIS B 1 143 ? 2.859 10.023 15.547 1 98.81 143 HIS B N 1
ATOM 2595 C CA . HIS B 1 143 ? 3.828 10.625 16.453 1 98.81 143 HIS B CA 1
ATOM 2596 C C . HIS B 1 143 ? 5.09 9.773 16.562 1 98.81 143 HIS B C 1
ATOM 2598 O O . HIS B 1 143 ? 5.043 8.555 16.375 1 98.81 143 HIS B O 1
ATOM 2604 N N . VAL B 1 144 ? 6.188 10.383 16.859 1 98.5 144 VAL B N 1
ATOM 2605 C CA . VAL B 1 144 ? 7.445 9.688 17.125 1 98.5 144 VAL B CA 1
ATOM 2606 C C . VAL B 1 144 ? 7.445 9.117 18.531 1 98.5 144 VAL B C 1
ATOM 2608 O O . VAL B 1 144 ? 7.371 9.867 19.516 1 98.5 144 VAL B O 1
ATOM 2611 N N . ASP B 1 145 ? 7.496 7.836 18.594 1 98.56 145 ASP B N 1
ATOM 2612 C CA . ASP B 1 145 ? 7.531 7.199 19.906 1 98.56 145 ASP B CA 1
ATOM 2613 C C . ASP B 1 145 ? 8.898 7.371 20.562 1 98.56 145 ASP B C 1
ATOM 2615 O O . ASP B 1 145 ? 8.992 7.711 21.75 1 98.56 145 ASP B O 1
ATOM 2619 N N . LYS B 1 146 ? 9.914 7.082 19.781 1 97.31 146 LYS B N 1
ATOM 2620 C CA . LYS B 1 146 ? 11.289 7.203 20.25 1 97.31 146 LYS B CA 1
ATOM 2621 C C . LYS B 1 146 ? 12.273 7.16 19.078 1 97.31 146 LYS B C 1
ATOM 2623 O O . LYS B 1 146 ? 11.922 6.703 17.984 1 97.31 146 LYS B O 1
ATOM 2628 N N . THR B 1 147 ? 13.352 7.695 19.312 1 95.31 147 THR B N 1
ATOM 2629 C CA . THR B 1 147 ? 14.5 7.625 18.422 1 95.31 147 THR B CA 1
ATOM 2630 C C . THR B 1 147 ? 15.711 7.027 19.141 1 95.31 147 THR B C 1
ATOM 2632 O O . THR B 1 147 ? 16.109 7.504 20.203 1 95.31 147 THR B O 1
ATOM 2635 N N . GLU B 1 148 ? 16.156 5.961 18.609 1 96.44 148 GLU B N 1
ATOM 2636 C CA . GLU B 1 148 ? 17.328 5.273 19.141 1 96.44 148 GLU B CA 1
ATOM 2637 C C . GLU B 1 148 ? 18.422 5.145 18.094 1 96.44 148 GLU B C 1
ATOM 2639 O O . GLU B 1 148 ? 18.453 4.18 17.328 1 96.44 148 GLU B O 1
ATOM 2644 N N . GLY B 1 149 ? 19.469 6.055 18.172 1 93.5 149 GLY B N 1
ATOM 2645 C CA . GLY B 1 149 ? 20.484 6.066 17.125 1 93.5 149 GLY B CA 1
ATOM 2646 C C . GLY B 1 149 ? 19.922 6.297 15.742 1 93.5 149 GLY B C 1
ATOM 2647 O O . GLY B 1 149 ? 19.25 7.309 15.5 1 93.5 149 GLY B O 1
ATOM 2648 N N . ARG B 1 150 ? 20.188 5.258 14.977 1 94.94 150 ARG B N 1
ATOM 2649 C CA . ARG B 1 150 ? 19.75 5.375 13.594 1 94.94 150 ARG B CA 1
ATOM 2650 C C . ARG B 1 150 ? 18.281 4.977 13.445 1 94.94 150 ARG B C 1
ATOM 2652 O O . ARG B 1 150 ? 17.703 5.105 12.359 1 94.94 150 ARG B O 1
ATOM 2659 N N . LYS B 1 151 ? 17.656 4.578 14.5 1 97.06 151 LYS B N 1
ATOM 2660 C CA . LYS B 1 151 ? 16.297 4.031 14.422 1 97.06 151 LYS B CA 1
ATOM 2661 C C . LYS B 1 151 ? 15.273 5.055 14.891 1 97.06 151 LYS B C 1
ATOM 2663 O O . LYS B 1 151 ? 15.438 5.668 15.945 1 97.06 151 LYS B O 1
ATOM 2668 N N . SER B 1 152 ? 14.227 5.273 14.094 1 97.94 152 SER B N 1
ATOM 2669 C CA . SER B 1 152 ? 13.07 6.078 14.469 1 97.94 152 SER B CA 1
ATOM 2670 C C . SER B 1 152 ? 11.805 5.234 14.523 1 97.94 152 SER B C 1
ATOM 2672 O O . SER B 1 152 ? 11.43 4.602 13.531 1 97.94 152 SER B O 1
ATOM 2674 N N . PHE B 1 153 ? 11.172 5.227 15.695 1 98.62 153 PHE B N 1
ATOM 2675 C CA . PHE B 1 153 ? 9.93 4.484 15.883 1 98.62 153 PHE B CA 1
ATOM 2676 C C . PHE B 1 153 ? 8.727 5.422 15.844 1 98.62 153 PHE B C 1
ATOM 2678 O O . PHE B 1 153 ? 8.633 6.352 16.641 1 98.62 153 PHE B O 1
ATOM 2685 N N . ILE B 1 154 ? 7.809 5.145 14.922 1 98.81 154 ILE B N 1
ATOM 2686 C CA . ILE B 1 154 ? 6.66 6.02 14.719 1 98.81 154 ILE B CA 1
ATOM 2687 C C . ILE B 1 154 ? 5.371 5.223 14.875 1 98.81 154 ILE B C 1
ATOM 2689 O O . ILE B 1 154 ? 5.262 4.098 14.383 1 98.81 154 ILE B O 1
ATOM 2693 N N . SER B 1 155 ? 4.441 5.785 15.617 1 98.94 155 SER B N 1
ATOM 2694 C CA . SER B 1 155 ? 3.08 5.266 15.672 1 98.94 155 SER B CA 1
ATOM 2695 C C . SER B 1 155 ? 2.131 6.105 14.828 1 98.94 155 SER B C 1
ATOM 2697 O O . SER B 1 155 ? 2.264 7.328 14.766 1 98.94 155 SER B O 1
ATOM 2699 N N . CYS B 1 156 ? 1.188 5.457 14.156 1 98.94 156 CYS B N 1
ATOM 2700 C CA . CYS B 1 156 ? 0.224 6.121 13.289 1 98.94 156 CYS B CA 1
ATOM 2701 C C . CYS B 1 156 ? -1.146 5.465 13.391 1 98.94 156 CYS B C 1
ATOM 2703 O O . CYS B 1 156 ? -1.246 4.242 13.516 1 98.94 156 CYS B O 1
ATOM 2705 N N . LYS B 1 157 ? -2.184 6.234 13.336 1 98.88 157 LYS B N 1
ATOM 2706 C CA . LYS B 1 157 ? -3.533 5.676 13.32 1 98.88 157 LYS B CA 1
ATOM 2707 C C . LYS B 1 157 ? -4.43 6.43 12.344 1 98.88 157 LYS B C 1
ATOM 2709 O O . LYS B 1 157 ? -4.203 7.609 12.07 1 98.88 157 LYS B O 1
ATOM 2714 N N . LEU B 1 158 ? -5.402 5.762 11.797 1 98.94 158 LEU B N 1
ATOM 2715 C CA . LEU B 1 158 ? -6.477 6.273 10.953 1 98.94 158 LEU B CA 1
ATOM 2716 C C . LEU B 1 158 ? -7.824 6.141 11.656 1 98.94 158 LEU B C 1
ATOM 2718 O O . LEU B 1 158 ? -8.203 5.047 12.086 1 98.94 158 LEU B O 1
ATOM 2722 N N . THR B 1 159 ? -8.555 7.254 11.742 1 98.94 159 THR B N 1
ATOM 2723 C CA . THR B 1 159 ? -9.797 7.242 12.508 1 98.94 159 THR B CA 1
ATOM 2724 C C . THR B 1 159 ? -10.914 7.949 11.734 1 98.94 159 THR B C 1
ATOM 2726 O O . THR B 1 159 ? -10.641 8.688 10.781 1 98.94 159 THR B O 1
ATOM 2729 N N . SER B 1 160 ? -12.117 7.68 12.211 1 98.75 160 SER B N 1
ATOM 2730 C CA . SER B 1 160 ? -13.242 8.492 11.766 1 98.75 160 SER B CA 1
ATOM 2731 C C . SER B 1 160 ? -13.109 9.938 12.25 1 98.75 160 SER B C 1
ATOM 2733 O O . SER B 1 160 ? -12.367 10.211 13.195 1 98.75 160 SER B O 1
ATOM 2735 N N . PRO B 1 161 ? -13.812 10.797 11.594 1 98.12 161 PRO B N 1
ATOM 2736 C CA . PRO B 1 161 ? -13.68 12.203 11.953 1 98.12 161 PRO B CA 1
ATOM 2737 C C . PRO B 1 161 ? -14.078 12.484 13.398 1 98.12 161 PRO B C 1
ATOM 2739 O O . PRO B 1 161 ? -13.531 13.391 14.031 1 98.12 161 PRO B O 1
ATOM 2742 N N . ASP B 1 162 ? -15.008 11.758 13.906 1 97.12 162 ASP B N 1
ATOM 2743 C CA . ASP B 1 162 ? -15.445 11.984 15.273 1 97.12 162 ASP B CA 1
ATOM 2744 C C . ASP B 1 162 ? -14.531 11.281 16.281 1 97.12 162 ASP B C 1
ATOM 2746 O O . ASP B 1 162 ? -14.734 11.391 17.484 1 97.12 162 ASP B O 1
ATOM 2750 N N . GLY B 1 163 ? -13.602 10.539 15.828 1 96.88 163 GLY B N 1
ATOM 2751 C CA . GLY B 1 163 ? -12.617 9.891 16.672 1 96.88 163 GLY B CA 1
ATOM 2752 C C . GLY B 1 163 ? -13.125 8.617 17.328 1 96.88 163 GLY B C 1
ATOM 2753 O O . GLY B 1 163 ? -12.398 7.965 18.078 1 96.88 163 GLY B O 1
ATOM 2754 N N . LYS B 1 164 ? -14.273 8.172 16.984 1 97.56 164 LYS B N 1
ATOM 2755 C CA . LYS B 1 164 ? -14.906 7.059 17.672 1 97.56 164 LYS B CA 1
ATOM 2756 C C . LYS B 1 164 ? -14.492 5.723 17.062 1 97.56 164 LYS B C 1
ATOM 2758 O O . LYS B 1 164 ? -14.531 4.691 17.734 1 97.56 164 LYS B O 1
ATOM 2763 N N . THR B 1 165 ? -14.172 5.766 15.836 1 98.44 165 THR B N 1
ATOM 2764 C CA . THR B 1 165 ? -13.797 4.535 15.148 1 98.44 165 THR B CA 1
ATOM 2765 C C . THR B 1 165 ? -12.32 4.57 14.758 1 98.44 165 THR B C 1
ATOM 2767 O O . THR B 1 165 ? -11.875 5.512 14.102 1 98.44 165 THR B O 1
ATOM 2770 N N . ILE B 1 166 ? -11.562 3.582 15.25 1 98.88 166 ILE B N 1
ATOM 2771 C CA . ILE B 1 166 ? -10.219 3.346 14.727 1 98.88 166 ILE B CA 1
ATOM 2772 C C . ILE B 1 166 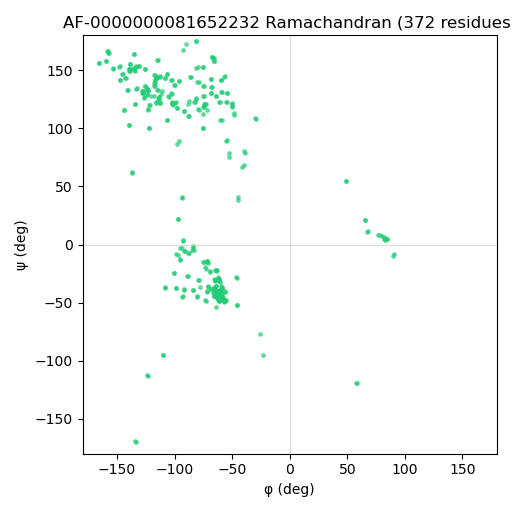? -10.281 2.332 13.586 1 98.88 166 ILE B C 1
ATOM 2774 O O . ILE B 1 166 ? -10.656 1.176 13.797 1 98.88 166 ILE B O 1
ATOM 2778 N N . TYR B 1 167 ? -9.945 2.779 12.398 1 98.88 167 TYR B N 1
ATOM 2779 C CA . TYR B 1 167 ? -9.945 1.876 11.258 1 98.88 167 TYR B CA 1
ATOM 2780 C C . TYR B 1 167 ? -8.672 1.038 11.219 1 98.88 167 TYR B C 1
ATOM 2782 O O . TYR B 1 167 ? -8.727 -0.168 10.969 1 98.88 167 TYR B O 1
ATOM 2790 N N . ALA B 1 168 ? -7.543 1.644 11.43 1 98.94 168 ALA B N 1
ATOM 2791 C CA . ALA B 1 168 ? -6.242 0.976 11.445 1 98.94 168 ALA B CA 1
ATOM 2792 C C . ALA B 1 168 ? -5.246 1.733 12.32 1 98.94 168 ALA B C 1
ATOM 2794 O O . ALA B 1 168 ? -5.352 2.953 12.477 1 98.94 168 ALA B O 1
ATOM 2795 N N . GLU B 1 169 ? -4.344 1.04 12.875 1 98.88 169 GLU B N 1
ATOM 2796 C CA . GLU B 1 169 ? -3.217 1.604 13.609 1 98.88 169 GLU B CA 1
ATOM 2797 C C . GLU B 1 169 ? -1.956 0.767 13.414 1 98.88 169 GLU B C 1
ATOM 2799 O O . GLU B 1 169 ? -2.035 -0.451 13.242 1 98.88 169 GLU B O 1
ATOM 2804 N N . GLY B 1 170 ? -0.834 1.447 13.414 1 98.5 170 GLY B N 1
ATOM 2805 C CA . GLY B 1 170 ? 0.394 0.716 13.148 1 98.5 170 GLY B CA 1
ATOM 2806 C C . GLY B 1 170 ? 1.633 1.428 13.656 1 98.5 170 GLY B C 1
ATOM 2807 O O . GLY B 1 170 ? 1.55 2.555 14.148 1 98.5 170 GLY B O 1
ATOM 2808 N N . THR B 1 171 ? 2.699 0.664 13.672 1 98.88 171 THR B N 1
ATOM 2809 C CA . THR B 1 171 ? 4.031 1.179 13.961 1 98.88 171 THR B CA 1
ATOM 2810 C C . THR B 1 171 ? 4.953 1.003 12.758 1 98.88 171 THR B C 1
ATOM 2812 O O . THR B 1 171 ? 4.867 -0.002 12.047 1 98.88 171 THR B O 1
ATOM 2815 N N . VAL B 1 172 ? 5.738 1.96 12.57 1 98.88 172 VAL B N 1
ATOM 2816 C CA . VAL B 1 172 ? 6.723 1.916 11.492 1 98.88 172 VAL B CA 1
ATOM 2817 C C . VAL B 1 172 ? 8.109 2.215 12.055 1 98.88 172 VAL B C 1
ATOM 2819 O O . VAL B 1 172 ? 8.289 3.176 12.805 1 98.88 172 VAL B O 1
ATOM 2822 N N . LEU B 1 173 ? 9.039 1.385 11.711 1 98.88 173 LEU B N 1
ATOM 2823 C CA . LEU B 1 173 ? 10.445 1.599 12.031 1 98.88 173 LEU B CA 1
ATOM 2824 C C . LEU B 1 173 ? 11.211 2.105 10.82 1 98.88 173 LEU B C 1
ATOM 2826 O O . LEU B 1 173 ? 11.227 1.456 9.766 1 98.88 173 LEU B O 1
ATOM 2830 N N . PHE B 1 174 ? 11.781 3.225 10.93 1 98.19 174 PHE B N 1
ATOM 2831 C CA . PHE B 1 174 ? 12.672 3.762 9.914 1 98.19 174 PHE B CA 1
ATOM 2832 C C . PHE B 1 174 ? 14.125 3.697 10.375 1 98.19 174 PHE B C 1
ATOM 2834 O O . PHE B 1 174 ? 14.414 3.904 11.555 1 98.19 174 PHE B O 1
ATOM 2841 N N . ILE B 1 175 ? 15 3.49 9.414 1 97.19 175 ILE B N 1
ATOM 2842 C CA . ILE B 1 175 ? 16.422 3.449 9.727 1 97.19 175 ILE B CA 1
ATOM 2843 C C . ILE B 1 175 ? 17.172 4.445 8.844 1 97.19 175 ILE B C 1
ATOM 2845 O O . ILE B 1 175 ? 16.922 4.516 7.637 1 97.19 175 ILE B O 1
ATOM 2849 N N . GLN B 1 176 ? 18.062 5.148 9.43 1 94.38 176 GLN B N 1
ATOM 2850 C CA . GLN B 1 176 ? 18.906 6.105 8.719 1 94.38 176 GLN B CA 1
ATOM 2851 C C . GLN B 1 176 ? 19.875 5.391 7.781 1 94.38 176 GLN B C 1
ATOM 2853 O O . GLN B 1 176 ? 20.438 4.359 8.133 1 94.38 176 GLN B O 1
ATOM 2858 N N . ILE B 1 177 ? 19.969 5.922 6.598 1 88.44 177 ILE B N 1
ATOM 2859 C CA . ILE B 1 177 ? 20.906 5.324 5.648 1 88.44 177 ILE B CA 1
ATOM 2860 C C . ILE B 1 177 ? 22.047 6.293 5.379 1 88.44 177 ILE B C 1
ATOM 2862 O O . ILE B 1 177 ? 21.891 7.508 5.523 1 88.44 177 ILE B O 1
ATOM 2866 N N . ASP B 1 178 ? 23.297 5.812 5.168 1 75.25 178 ASP B N 1
ATOM 2867 C CA . ASP B 1 178 ? 24.484 6.621 4.859 1 75.25 178 ASP B CA 1
ATOM 2868 C C . ASP B 1 178 ? 24.453 7.105 3.412 1 75.25 178 ASP B C 1
ATOM 2870 O O . ASP B 1 178 ? 24.344 6.301 2.484 1 75.25 178 ASP B O 1
ATOM 2874 N N . VAL B 1 179 ? 24.078 8.297 3.195 1 63.66 179 VAL B N 1
ATOM 2875 C CA . VAL B 1 179 ? 23.953 8.875 1.859 1 63.66 179 VAL B CA 1
ATOM 2876 C C . VAL B 1 179 ? 25.312 8.867 1.163 1 63.66 179 VAL B C 1
ATOM 2878 O O . VAL B 1 179 ? 25.406 9.172 -0.029 1 63.66 179 VAL B O 1
ATOM 2881 N N . SER B 1 180 ? 26.406 8.945 1.823 1 55.34 180 SER B N 1
ATOM 2882 C CA . SER B 1 180 ? 27.625 8.914 1.03 1 55.34 180 SER B CA 1
ATOM 2883 C C . SER B 1 180 ? 27.578 7.809 -0.016 1 55.34 180 SER B C 1
ATOM 2885 O O . SER B 1 180 ? 28.234 7.902 -1.056 1 55.34 180 SER B O 1
ATOM 2887 N N . ASN B 1 181 ? 26.875 6.789 0.259 1 45.38 181 ASN B N 1
ATOM 2888 C CA . ASN B 1 181 ? 26.812 5.672 -0.678 1 45.38 181 ASN B CA 1
ATOM 2889 C C . ASN B 1 181 ? 25.562 5.75 -1.559 1 45.38 181 ASN B C 1
ATOM 2891 O O . ASN B 1 181 ? 25.203 4.777 -2.223 1 45.38 181 ASN B O 1
ATOM 2895 N N . ILE B 1 182 ? 24.641 6.711 -1.212 1 46.69 182 ILE B N 1
ATOM 2896 C CA . ILE B 1 182 ? 23.516 6.836 -2.133 1 46.69 182 ILE B CA 1
ATOM 2897 C C . ILE B 1 182 ? 23.969 7.559 -3.4 1 46.69 182 ILE B C 1
ATOM 2899 O O . ILE B 1 182 ? 24.578 8.633 -3.328 1 46.69 182 ILE B O 1
ATOM 2903 N N . PRO B 1 183 ? 23.938 7.074 -4.5 1 40.69 183 PRO B N 1
ATOM 2904 C CA . PRO B 1 183 ? 24.391 7.887 -5.633 1 40.69 183 PRO B CA 1
ATOM 2905 C C . PRO B 1 183 ? 23.766 9.281 -5.633 1 40.69 183 PRO B C 1
ATOM 2907 O O . PRO B 1 183 ? 22.594 9.445 -5.277 1 40.69 183 PRO B O 1
ATOM 2910 N N . GLN B 1 184 ? 24.438 10.453 -5.434 1 35.47 184 GLN B N 1
ATOM 2911 C CA . GLN B 1 184 ? 24.125 11.875 -5.43 1 35.47 184 GLN B CA 1
ATOM 2912 C C . GLN B 1 184 ? 22.969 12.18 -6.375 1 35.47 184 GLN B C 1
ATOM 2914 O O . GLN B 1 184 ? 22.984 11.773 -7.535 1 35.47 184 GLN B O 1
ATOM 2919 N N . LEU B 1 185 ? 21.812 12.484 -5.875 1 33.78 185 LEU B N 1
ATOM 2920 C CA . LEU B 1 185 ? 20.844 13.266 -6.648 1 33.78 185 LEU B CA 1
ATOM 2921 C C . LEU B 1 185 ? 21.484 14.555 -7.156 1 33.78 185 LEU B C 1
ATOM 2923 O O . LEU B 1 185 ? 21.891 15.406 -6.359 1 33.78 185 LEU B O 1
ATOM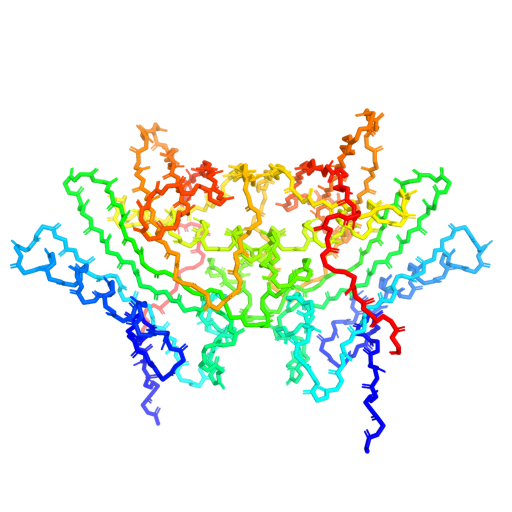 2927 N N . ASN B 1 186 ? 22.266 14.602 -8.086 1 29.89 186 ASN B N 1
ATOM 2928 C CA . ASN B 1 186 ? 22.672 15.914 -8.586 1 29.89 186 ASN B CA 1
ATOM 2929 C C . ASN B 1 186 ? 21.5 16.891 -8.602 1 29.89 186 ASN B C 1
ATOM 2931 O O . ASN B 1 186 ? 20.484 16.656 -9.273 1 29.89 186 ASN B O 1
ATOM 2935 N N . GLN B 1 187 ? 21.125 17.453 -7.562 1 24.98 187 GLN B N 1
ATOM 2936 C CA . GLN B 1 187 ? 20.375 18.703 -7.484 1 24.98 187 GLN B CA 1
ATOM 2937 C C . GLN B 1 187 ? 20.953 19.75 -8.438 1 24.98 187 GLN B C 1
ATOM 2939 O O . GLN B 1 187 ? 21.938 20.406 -8.117 1 24.98 187 GLN B O 1
ATOM 2944 N N . GLU B 1 188 ? 21.375 19.484 -9.695 1 22.64 188 GLU B N 1
ATOM 2945 C CA . GLU B 1 188 ? 21.359 20.703 -10.484 1 22.64 188 GLU B CA 1
ATOM 2946 C C . GLU B 1 188 ? 19.938 21.203 -10.727 1 22.64 188 GLU B C 1
ATOM 2948 O O . GLU B 1 188 ? 19.031 20.406 -10.945 1 22.64 188 GLU B O 1
#

Foldseek 3Di:
DPQDWDWQQADDPLADPVLNVVVVVLVVVCVVVQKDKDTATDGVPDDDHDPQVVVCVVPRNAAKHKIWMAGQVQLKIKMKIAGHPNQDDPPQFGDPVSVQSVQCVRQLVSVCVRPVFDKDWDDKFKDFDATHGHSAMKMKMKGFPDDDVQKTKMKMWIAHPVRPGTGMIMIIIIGGDDCVPVPDPPPD/DPQDWDWQQADDPLADPVLNVVVVVLVVVCVVVQKDKDTATDGVPDDDHDPQVVVCVVPRNAAKHKIWMAGQVQLKIKMKIAGHPNQDDPPQFGDPVSVQSVQCVRQLVSVCVRPVFDKDWDDKFKDFDATHGHSAMKMKMKGFPDDDVQKTKMKMWIAHPVRPGTGMIMIIIIGGDDCVPVPDPPPD

Nearest PDB structures (foldseek):
  4ae8-assembly1_A  TM=9.737E-01  e=1.677E-21  Homo sapiens
  4ae8-assembly2_D  TM=9.704E-01  e=2.989E-21  Homo sapiens
  4gah-assembly1_A  TM=9.678E-01  e=1.196E-20  Homo sapiens
  4ae8-assembly2_C  TM=9.674E-01  e=4.515E-20  Homo sapiens
  4ae8-assembly1_B  TM=9.621E-01  e=8.525E-20  Homo sapiens

Radius of gyration: 20.06 Å; Cα contacts (8 Å, |Δi|>4): 903; chains: 2; bounding box: 55×61×45 Å

Solvent-accessible surface area (backbone atoms only — not comparable to full-atom values): 19566 Å² total; per-residue (Å²): 132,80,74,51,66,44,68,58,41,55,86,57,91,42,52,50,71,67,40,45,52,49,44,50,57,57,55,55,49,32,74,79,65,59,29,42,75,48,81,42,67,39,48,67,85,61,74,80,20,48,26,71,53,45,66,20,64,95,33,73,44,32,27,60,43,49,35,42,32,37,25,66,92,76,39,32,30,43,31,40,34,31,40,8,53,34,26,17,49,57,91,71,17,45,16,70,21,54,55,44,28,52,52,43,49,54,45,47,53,45,48,41,69,68,64,74,52,61,60,43,71,37,32,41,37,36,38,43,69,38,87,39,58,41,70,38,57,32,32,36,42,33,36,63,74,48,73,59,88,58,35,38,36,29,39,35,38,36,23,37,78,86,63,80,43,59,26,32,36,32,42,37,34,30,34,57,58,74,57,90,76,43,83,77,75,75,83,118,131,82,75,51,65,44,68,57,40,56,87,57,92,42,52,50,71,66,39,44,50,51,46,51,58,57,54,55,50,32,76,78,65,60,28,42,76,48,80,42,68,39,48,60,90,64,73,82,22,48,27,72,53,46,66,20,63,96,32,73,43,33,26,60,41,49,36,43,32,35,24,66,91,75,39,31,31,42,31,38,33,31,40,9,52,35,25,16,49,56,90,72,17,44,16,70,21,54,55,43,29,51,51,44,49,55,48,47,52,47,50,41,69,69,65,75,51,63,60,45,71,39,32,40,38,36,40,42,68,38,86,41,57,42,71,39,57,32,30,35,40,32,36,62,75,46,72,59,88,57,33,40,36,30,39,35,36,35,23,37,79,85,62,81,43,59,25,32,37,32,41,36,34,31,34,57,57,73,57,89,76,41,82,77,76,75,79,120

InterPro domains:
  IPR006683 Thioesterase domain [PF03061] (93-165)
  IPR029069 HotDog domain superfamily [SSF54637] (6-176)
  IPR052365 THEM4/THEM5 acyl-CoA thioesterase [PTHR12418] (6-180)